Protein AF-A0A3P8K025-F1 (afdb_monomer)

Structure (mmCIF, N/CA/C/O backbone):
data_AF-A0A3P8K025-F1
#
_entry.id   AF-A0A3P8K025-F1
#
loop_
_atom_site.group_PDB
_atom_site.id
_atom_site.type_symbol
_atom_site.label_atom_id
_atom_site.label_alt_id
_atom_site.label_comp_id
_atom_site.label_asym_id
_atom_site.label_entity_id
_atom_site.label_seq_id
_atom_site.pdbx_PDB_ins_code
_atom_site.Cartn_x
_atom_site.Cartn_y
_atom_site.Cartn_z
_atom_site.occupancy
_atom_site.B_iso_or_equiv
_atom_site.auth_seq_id
_atom_site.auth_comp_id
_atom_site.auth_asym_id
_atom_site.auth_atom_id
_atom_site.pdbx_PDB_model_num
ATOM 1 N N . MET A 1 1 ? 20.117 21.871 -11.380 1.00 79.88 1 MET A N 1
ATOM 2 C CA . MET A 1 1 ? 21.577 21.614 -11.362 1.00 79.88 1 MET A CA 1
ATOM 3 C C . MET A 1 1 ? 21.920 20.131 -11.472 1.00 79.88 1 MET A C 1
ATOM 5 O O . MET A 1 1 ? 22.612 19.788 -12.416 1.00 79.88 1 MET A O 1
ATOM 9 N N . LEU A 1 2 ? 21.396 19.242 -10.615 1.00 88.31 2 LEU A N 1
ATOM 10 C CA . LEU A 1 2 ? 21.679 17.792 -10.693 1.00 88.31 2 LEU A CA 1
ATOM 11 C C . LEU A 1 2 ? 21.338 17.154 -12.051 1.00 88.31 2 LEU A C 1
ATOM 13 O O . LEU A 1 2 ? 22.152 16.418 -12.594 1.00 88.31 2 LEU A O 1
ATOM 17 N N . ALA A 1 3 ? 20.187 17.494 -12.641 1.00 85.56 3 ALA A N 1
ATOM 18 C CA . ALA A 1 3 ? 19.808 16.995 -13.967 1.00 85.56 3 ALA A CA 1
ATOM 19 C C . ALA A 1 3 ? 20.818 17.385 -15.062 1.00 85.56 3 ALA A C 1
ATOM 21 O O . ALA A 1 3 ? 21.145 16.572 -15.918 1.00 85.56 3 ALA A O 1
ATOM 22 N N . LEU A 1 4 ? 21.362 18.605 -15.000 1.00 89.00 4 LEU A N 1
ATOM 23 C CA . LEU A 1 4 ? 22.354 19.089 -15.962 1.00 89.00 4 LEU A CA 1
ATOM 24 C C . LEU A 1 4 ? 23.675 18.321 -15.829 1.00 89.00 4 LEU A C 1
ATOM 26 O O . LEU A 1 4 ? 24.272 17.942 -16.830 1.00 89.00 4 LEU A O 1
ATOM 30 N N . VAL A 1 5 ? 24.102 18.062 -14.589 1.00 92.62 5 VAL A N 1
ATOM 31 C CA . VAL A 1 5 ? 25.311 17.280 -14.301 1.00 92.62 5 VAL A CA 1
ATOM 32 C C . VAL A 1 5 ? 25.148 15.841 -14.784 1.00 92.62 5 VAL A C 1
ATOM 34 O O . VAL A 1 5 ? 26.056 15.327 -15.422 1.00 92.62 5 VAL A O 1
ATOM 37 N N . MET A 1 6 ? 23.991 15.221 -14.538 1.00 89.44 6 MET A N 1
ATOM 38 C CA . MET A 1 6 ? 23.704 13.848 -14.967 1.00 89.44 6 MET A CA 1
ATOM 39 C C . MET A 1 6 ? 23.657 13.709 -16.488 1.00 89.44 6 MET A C 1
ATOM 41 O O . MET A 1 6 ? 24.292 12.820 -17.045 1.00 89.44 6 MET A O 1
ATOM 45 N N . VAL A 1 7 ? 22.939 14.600 -17.176 1.00 88.19 7 VAL A N 1
ATOM 46 C CA . VAL A 1 7 ? 22.869 14.569 -18.643 1.00 88.19 7 VAL A CA 1
ATOM 47 C C . VAL A 1 7 ? 24.241 14.864 -19.249 1.00 88.19 7 VAL A C 1
ATOM 49 O O . VAL A 1 7 ? 24.660 14.178 -20.178 1.00 88.19 7 VAL A O 1
ATOM 52 N N . GLY A 1 8 ? 24.966 15.844 -18.701 1.00 91.50 8 GLY A N 1
ATOM 53 C CA . GLY A 1 8 ? 26.310 16.191 -19.153 1.00 91.50 8 GLY A CA 1
ATOM 54 C C . GLY A 1 8 ? 27.302 15.041 -18.987 1.00 91.50 8 GLY A C 1
ATOM 55 O O . GLY A 1 8 ? 28.017 14.713 -19.931 1.00 91.50 8 GLY A O 1
ATOM 56 N N . SER A 1 9 ? 27.322 14.387 -17.823 1.00 92.06 9 SER A N 1
ATOM 57 C CA . SER A 1 9 ? 28.219 13.257 -17.569 1.00 92.06 9 SER A CA 1
ATOM 58 C C . SER A 1 9 ? 27.854 12.031 -18.406 1.00 92.06 9 SER A C 1
ATOM 60 O O . SER A 1 9 ? 28.748 11.420 -18.987 1.00 92.06 9 SER A O 1
ATOM 62 N N . ALA A 1 10 ? 26.564 11.708 -18.546 1.00 89.38 10 ALA A N 1
ATOM 63 C CA . ALA A 1 10 ? 26.103 10.601 -19.383 1.00 89.38 10 ALA A CA 1
ATOM 64 C C . ALA A 1 10 ? 26.464 10.812 -20.861 1.00 89.38 10 ALA A C 1
ATOM 66 O O . ALA A 1 10 ? 26.974 9.897 -21.507 1.00 89.38 10 ALA A O 1
ATOM 67 N N . MET A 1 11 ? 26.266 12.027 -21.383 1.00 89.62 11 MET A N 1
ATOM 68 C CA . MET A 1 11 ? 26.625 12.379 -22.758 1.00 89.62 11 MET A CA 1
ATOM 69 C C . MET A 1 11 ? 28.138 12.290 -22.990 1.00 89.62 11 MET A C 1
ATOM 71 O O . MET A 1 11 ? 28.580 11.704 -23.977 1.00 89.62 11 MET A O 1
ATOM 75 N N . LEU A 1 12 ? 28.944 12.827 -22.068 1.00 93.31 12 LEU A N 1
ATOM 76 C CA . LEU A 1 12 ? 30.405 12.758 -22.153 1.00 93.31 12 LEU A CA 1
ATOM 77 C C . LEU A 1 12 ? 30.915 11.316 -22.109 1.00 93.31 12 LEU A C 1
ATOM 79 O O . LEU A 1 12 ? 31.788 10.961 -22.897 1.00 93.31 12 LEU A O 1
ATOM 83 N N . LEU A 1 13 ? 30.363 10.482 -21.225 1.00 91.75 13 LEU A N 1
ATOM 84 C CA . LEU A 1 13 ? 30.733 9.072 -21.124 1.00 91.75 13 LEU A CA 1
ATOM 85 C C . LEU A 1 13 ? 30.340 8.295 -22.380 1.00 91.75 13 LEU A C 1
ATOM 87 O O . LEU A 1 13 ? 31.168 7.559 -22.907 1.00 91.75 13 LEU A O 1
ATOM 91 N N . ALA A 1 14 ? 29.124 8.483 -22.896 1.00 90.06 14 ALA A N 1
ATOM 92 C CA . ALA A 1 14 ? 28.683 7.791 -24.103 1.00 90.06 14 ALA A CA 1
ATOM 93 C C . ALA A 1 14 ? 29.526 8.180 -25.323 1.00 90.06 14 ALA A C 1
ATOM 95 O O . ALA A 1 14 ? 29.997 7.303 -26.041 1.00 90.06 14 ALA A O 1
ATOM 96 N N . LEU A 1 15 ? 29.784 9.475 -25.532 1.00 89.62 15 LEU A N 1
ATOM 97 C CA . LEU A 1 15 ? 30.622 9.939 -26.642 1.00 89.62 15 LEU A CA 1
ATOM 98 C C . LEU A 1 15 ? 32.094 9.545 -26.464 1.00 89.62 15 LEU A C 1
ATOM 100 O O . LEU A 1 15 ? 32.765 9.217 -27.442 1.00 89.62 15 LEU A O 1
ATOM 104 N N . GLY A 1 16 ? 32.602 9.568 -25.229 1.00 91.62 16 GLY A N 1
ATOM 105 C CA . GLY A 1 16 ? 33.965 9.156 -24.902 1.00 91.62 16 GLY A CA 1
ATOM 106 C C . GLY A 1 16 ? 34.193 7.668 -25.159 1.00 91.62 16 GLY A C 1
ATOM 107 O O . GLY A 1 16 ? 35.145 7.307 -25.846 1.00 91.62 16 GLY A O 1
ATOM 108 N N . LEU A 1 17 ? 33.288 6.813 -24.674 1.00 89.75 17 LEU A N 1
ATOM 109 C CA . LEU A 1 17 ? 33.325 5.371 -24.919 1.00 89.75 17 LEU A CA 1
ATOM 110 C C . LEU A 1 17 ? 33.079 5.054 -26.399 1.00 89.75 17 LEU A C 1
ATOM 112 O O . LEU A 1 17 ? 33.822 4.266 -26.975 1.00 89.75 17 LEU A O 1
ATOM 116 N N . GLY A 1 18 ? 32.127 5.730 -27.046 1.00 89.19 18 GLY A N 1
ATOM 117 C CA . GLY A 1 18 ? 31.870 5.578 -28.479 1.00 89.19 18 GLY A CA 1
ATOM 118 C C . GLY A 1 18 ? 33.101 5.863 -29.334 1.00 89.19 18 GLY A C 1
ATOM 119 O O . GLY A 1 18 ? 33.441 5.070 -30.208 1.00 89.19 18 GLY A O 1
ATOM 120 N N . LYS A 1 19 ? 33.842 6.935 -29.027 1.00 88.69 19 LYS A N 1
ATOM 121 C CA . LYS A 1 19 ? 35.109 7.237 -29.710 1.00 88.69 19 LYS A CA 1
ATOM 122 C C . LYS A 1 19 ? 36.225 6.251 -29.375 1.00 88.69 19 LYS A C 1
ATOM 124 O O . LYS A 1 19 ? 37.011 5.931 -30.258 1.00 88.69 19 LYS A O 1
ATOM 129 N N . LEU A 1 20 ? 36.309 5.788 -28.127 1.00 92.19 20 LEU A N 1
ATOM 130 C CA . LEU A 1 20 ? 37.359 4.865 -27.691 1.00 92.19 20 LEU A CA 1
ATOM 131 C C . LEU A 1 20 ? 37.212 3.476 -28.327 1.00 92.19 20 LEU A C 1
ATOM 133 O O . LEU A 1 20 ? 38.209 2.875 -28.714 1.00 92.19 20 LEU A O 1
ATOM 137 N N . PHE A 1 21 ? 35.980 2.980 -28.445 1.00 88.31 21 PHE A N 1
ATOM 138 C CA . PHE A 1 21 ? 35.679 1.655 -28.991 1.00 88.31 21 PHE A CA 1
ATOM 139 C C . PHE A 1 21 ? 35.312 1.668 -30.483 1.00 88.31 21 PHE A C 1
ATOM 141 O O . PHE A 1 21 ? 35.100 0.605 -31.063 1.00 88.31 21 PHE A O 1
ATOM 148 N N . GLY A 1 22 ? 35.257 2.846 -31.114 1.00 86.06 22 GLY A N 1
ATOM 149 C CA . GLY A 1 22 ? 34.949 2.990 -32.539 1.00 86.06 22 GLY A CA 1
ATOM 150 C C . GLY A 1 22 ? 33.508 2.616 -32.898 1.00 86.06 22 GLY A C 1
ATOM 151 O O . GLY A 1 22 ? 33.268 2.072 -33.973 1.00 86.06 22 GLY A O 1
ATOM 152 N N . TRP A 1 23 ? 32.558 2.863 -31.994 1.00 87.12 23 TRP A N 1
ATOM 153 C CA . TRP A 1 23 ? 31.148 2.533 -32.199 1.00 87.12 23 TRP A CA 1
ATOM 154 C C . TRP A 1 23 ? 30.465 3.491 -33.172 1.00 87.12 23 TRP A C 1
ATOM 156 O O . TRP A 1 23 ? 30.776 4.684 -33.222 1.00 87.12 23 TRP A O 1
ATOM 166 N N . ASP A 1 24 ? 29.486 2.980 -33.916 1.00 87.62 24 ASP A N 1
ATOM 167 C CA . ASP A 1 24 ? 28.625 3.819 -34.735 1.00 87.62 24 ASP A CA 1
ATOM 168 C C . ASP A 1 24 ? 27.708 4.699 -33.870 1.00 87.62 24 ASP A C 1
ATOM 170 O O . ASP A 1 24 ? 27.494 4.486 -32.666 1.00 87.62 24 ASP A O 1
ATOM 174 N N . ILE A 1 25 ? 27.172 5.740 -34.506 1.00 86.19 25 ILE A N 1
ATOM 175 C CA . ILE A 1 25 ? 26.339 6.736 -33.835 1.00 86.19 25 ILE A CA 1
ATOM 176 C C . ILE A 1 25 ? 25.002 6.142 -33.364 1.00 86.19 25 ILE A C 1
ATOM 178 O O . ILE A 1 25 ? 24.483 6.576 -32.335 1.00 86.19 25 ILE A O 1
ATOM 182 N N . GLY A 1 26 ? 24.483 5.124 -34.063 1.00 89.00 26 GLY A N 1
ATOM 183 C CA . GLY A 1 26 ? 23.261 4.412 -33.693 1.00 89.00 26 GLY A CA 1
ATOM 184 C C . GLY A 1 26 ? 23.452 3.643 -32.394 1.00 89.00 26 GLY A C 1
ATOM 185 O O . GLY A 1 26 ? 22.740 3.892 -31.421 1.00 89.00 26 GLY A O 1
ATOM 186 N N . LEU A 1 27 ? 24.480 2.797 -32.332 1.00 91.69 27 LEU A N 1
ATOM 187 C CA . LEU A 1 27 ? 24.832 2.024 -31.145 1.00 91.69 27 LEU A CA 1
ATOM 188 C C . LEU A 1 27 ? 25.104 2.935 -29.942 1.00 91.69 27 LEU A C 1
ATOM 190 O O . LEU A 1 27 ? 24.555 2.711 -28.863 1.00 91.69 27 LEU A O 1
ATOM 194 N N . THR A 1 28 ? 25.893 3.999 -30.129 1.00 92.19 28 THR A N 1
ATOM 195 C CA . THR A 1 28 ? 26.228 4.957 -29.059 1.00 92.19 28 THR A CA 1
ATOM 196 C C . THR A 1 28 ? 24.982 5.651 -28.502 1.00 92.19 28 THR A C 1
ATOM 198 O O . THR A 1 28 ? 24.812 5.740 -27.283 1.00 92.19 28 THR A O 1
ATOM 201 N N . ALA A 1 29 ? 24.079 6.106 -29.376 1.00 92.06 29 ALA A N 1
ATOM 202 C CA . ALA A 1 29 ? 22.819 6.716 -28.963 1.00 92.06 29 ALA A CA 1
ATOM 203 C C . ALA A 1 29 ? 21.889 5.707 -28.267 1.00 92.06 29 ALA A C 1
ATOM 205 O O . ALA A 1 29 ? 21.243 6.046 -27.273 1.00 92.06 29 ALA A O 1
ATOM 206 N N . GLY A 1 30 ? 21.868 4.458 -28.738 1.00 93.00 30 GLY A N 1
ATOM 207 C CA . GLY A 1 30 ? 21.072 3.373 -28.164 1.00 93.00 30 GLY A CA 1
ATOM 208 C C . GLY A 1 30 ? 21.531 3.009 -26.760 1.00 93.00 30 GLY A C 1
ATOM 209 O O . GLY A 1 30 ? 20.718 2.904 -25.842 1.00 93.00 30 GLY A O 1
ATOM 210 N N . MET A 1 31 ? 22.846 2.907 -26.563 1.00 93.25 31 MET A N 1
ATOM 211 C CA . MET A 1 31 ? 23.439 2.661 -25.251 1.00 93.25 31 MET A CA 1
ATOM 212 C C . MET A 1 31 ? 23.184 3.803 -24.269 1.00 93.25 31 MET A C 1
ATOM 214 O O . MET A 1 31 ? 22.880 3.544 -23.107 1.00 93.25 31 MET A O 1
ATOM 218 N N . LEU A 1 32 ? 23.254 5.062 -24.718 1.00 93.25 32 LEU A N 1
ATOM 219 C CA . LEU A 1 32 ? 22.905 6.208 -23.874 1.00 93.25 32 LEU A CA 1
ATOM 220 C C . LEU A 1 32 ? 21.419 6.175 -23.485 1.00 93.25 32 LEU A C 1
ATOM 222 O O . LEU A 1 32 ? 21.086 6.397 -22.320 1.00 93.25 32 LEU A O 1
ATOM 226 N N . ALA A 1 33 ? 20.530 5.855 -24.430 1.00 93.00 33 ALA A N 1
ATOM 227 C CA . ALA A 1 33 ? 19.099 5.732 -24.166 1.00 93.00 33 ALA A CA 1
ATOM 228 C C . ALA A 1 33 ? 18.787 4.614 -23.157 1.00 93.00 33 ALA A C 1
ATOM 230 O O . ALA A 1 33 ? 17.996 4.828 -22.235 1.00 93.00 33 ALA A O 1
ATOM 231 N N . GLY A 1 34 ? 19.416 3.444 -23.302 1.00 91.50 34 GLY A N 1
ATOM 232 C CA . GLY A 1 34 ? 19.195 2.306 -22.409 1.00 91.50 34 GLY A CA 1
ATOM 233 C C . GLY A 1 34 ? 19.834 2.494 -21.033 1.00 91.50 34 GLY A C 1
ATOM 234 O O . GLY A 1 34 ? 19.178 2.228 -20.029 1.00 91.50 34 GLY A O 1
ATOM 235 N N . ALA A 1 35 ? 21.040 3.067 -20.954 1.00 90.31 35 ALA A N 1
ATOM 236 C CA . ALA A 1 35 ? 21.691 3.402 -19.684 1.00 90.31 35 ALA A CA 1
ATOM 237 C C . ALA A 1 35 ? 20.919 4.461 -18.880 1.00 90.31 35 ALA A C 1
ATOM 239 O O . ALA A 1 35 ? 20.863 4.390 -17.654 1.00 90.31 35 ALA A O 1
ATOM 240 N N . MET A 1 36 ? 20.294 5.430 -19.558 1.00 89.62 36 MET A N 1
ATOM 241 C CA . MET A 1 36 ? 19.412 6.411 -18.914 1.00 89.62 36 MET A CA 1
ATOM 242 C C . MET A 1 36 ? 17.978 5.905 -18.731 1.00 89.62 36 MET A C 1
ATOM 244 O O . MET A 1 36 ? 17.150 6.618 -18.166 1.00 89.62 36 MET A O 1
ATOM 248 N N . THR A 1 37 ? 17.660 4.686 -19.181 1.00 90.62 37 THR A N 1
ATOM 249 C CA . THR A 1 37 ? 16.304 4.112 -19.140 1.00 90.62 37 THR A CA 1
ATOM 250 C C . THR A 1 37 ? 15.248 5.034 -19.771 1.00 90.62 37 THR A C 1
ATOM 252 O O . THR A 1 37 ? 14.100 5.091 -19.335 1.00 90.62 37 THR A O 1
ATOM 255 N N . SER A 1 38 ? 15.641 5.801 -20.793 1.00 89.75 38 SER A N 1
ATOM 256 C CA . SER A 1 38 ? 14.858 6.924 -21.309 1.00 89.75 38 SER A CA 1
ATOM 257 C C . SER A 1 38 ? 14.359 6.657 -22.724 1.00 89.75 38 SER A C 1
ATOM 259 O O . SER A 1 38 ? 15.073 6.840 -23.711 1.00 89.75 38 SER A O 1
ATOM 261 N N . THR A 1 39 ? 13.088 6.266 -22.829 1.00 91.25 39 THR A N 1
ATOM 262 C CA . THR A 1 39 ? 12.399 6.062 -24.111 1.00 91.25 39 THR A CA 1
ATOM 263 C C . THR A 1 39 ? 12.390 7.311 -25.007 1.00 91.25 39 THR A C 1
ATOM 265 O O . THR A 1 39 ? 12.608 7.160 -26.209 1.00 91.25 39 THR A O 1
ATOM 268 N N . PRO A 1 40 ? 12.215 8.550 -24.491 1.00 90.94 40 PRO A N 1
ATOM 269 C CA . PRO A 1 40 ? 12.286 9.754 -25.324 1.00 90.94 40 PRO A CA 1
ATOM 270 C C . PRO A 1 40 ? 13.627 9.931 -26.042 1.00 90.94 40 PRO A C 1
ATOM 272 O O . PRO A 1 40 ? 13.653 10.417 -27.169 1.00 90.94 40 PRO A O 1
ATOM 275 N N . VAL A 1 41 ? 14.734 9.507 -25.424 1.00 89.94 41 VAL A N 1
ATOM 276 C CA . VAL A 1 41 ? 16.062 9.576 -26.049 1.00 89.94 41 VAL A CA 1
ATOM 277 C C . VAL A 1 41 ? 16.167 8.587 -27.207 1.00 89.94 41 VAL A C 1
ATOM 279 O O . VAL A 1 41 ? 16.678 8.952 -28.260 1.00 89.94 41 VAL A O 1
ATOM 282 N N . LEU A 1 42 ? 15.639 7.369 -27.046 1.00 93.31 42 LEU A N 1
ATOM 283 C CA . LEU A 1 42 ? 15.607 6.362 -28.110 1.00 93.31 42 LEU A CA 1
ATOM 284 C C . LEU A 1 42 ? 14.803 6.853 -29.322 1.00 93.31 42 LEU A C 1
ATOM 286 O O . LEU A 1 42 ? 15.273 6.773 -30.455 1.00 93.31 4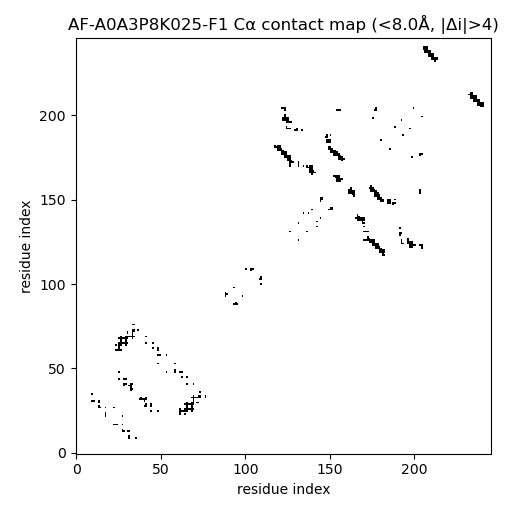2 LEU A O 1
ATOM 290 N N . VAL A 1 43 ? 13.603 7.390 -29.077 1.00 93.69 43 VAL A N 1
ATOM 291 C CA . VAL A 1 43 ? 12.729 7.910 -30.139 1.00 93.69 43 VAL A CA 1
ATOM 292 C C . VAL A 1 43 ? 13.363 9.125 -30.812 1.00 93.69 43 VAL A C 1
ATOM 294 O O . VAL A 1 43 ? 13.413 9.173 -32.038 1.00 93.69 43 VAL A O 1
ATOM 297 N N . GLY A 1 44 ? 13.897 10.068 -30.031 1.00 93.19 44 GLY A N 1
ATOM 298 C CA . GLY A 1 44 ? 14.566 11.255 -30.557 1.00 93.19 44 GLY A CA 1
ATOM 299 C C . GLY A 1 44 ? 15.803 10.918 -31.388 1.00 93.19 44 GLY A C 1
ATOM 300 O O . GLY A 1 44 ? 15.974 11.471 -32.466 1.00 93.19 44 GLY A O 1
ATOM 301 N N . ALA A 1 45 ? 16.634 9.972 -30.940 1.00 92.06 45 ALA A N 1
ATOM 302 C CA . ALA A 1 45 ? 17.795 9.505 -31.697 1.00 92.06 45 ALA A CA 1
ATOM 303 C C . ALA A 1 45 ? 17.401 8.780 -32.994 1.00 92.06 45 ALA A C 1
ATOM 305 O O . ALA A 1 45 ? 18.033 8.960 -34.033 1.00 92.06 45 ALA A O 1
ATOM 306 N N . GLY A 1 46 ? 16.337 7.975 -32.956 1.00 92.19 46 GLY A N 1
ATOM 307 C CA . GLY A 1 46 ? 15.807 7.327 -34.154 1.00 92.19 46 GLY A CA 1
ATOM 308 C C . GLY A 1 46 ? 15.243 8.332 -35.158 1.00 92.19 46 GLY A C 1
ATOM 309 O O . GLY A 1 46 ? 15.413 8.164 -36.364 1.00 92.19 46 GLY A O 1
ATOM 310 N N . ASP A 1 47 ? 14.591 9.388 -34.675 1.00 93.00 47 ASP A N 1
ATOM 311 C CA . ASP A 1 47 ? 14.067 10.457 -35.521 1.00 93.00 47 ASP A CA 1
ATOM 312 C C . ASP A 1 47 ? 15.185 11.298 -36.152 1.00 93.00 47 ASP A C 1
ATOM 314 O O . ASP A 1 47 ? 15.169 11.537 -37.361 1.00 93.00 47 ASP A O 1
ATOM 318 N N . THR A 1 48 ? 16.215 11.666 -35.384 1.00 91.00 48 THR A N 1
ATOM 319 C CA . THR A 1 48 ? 1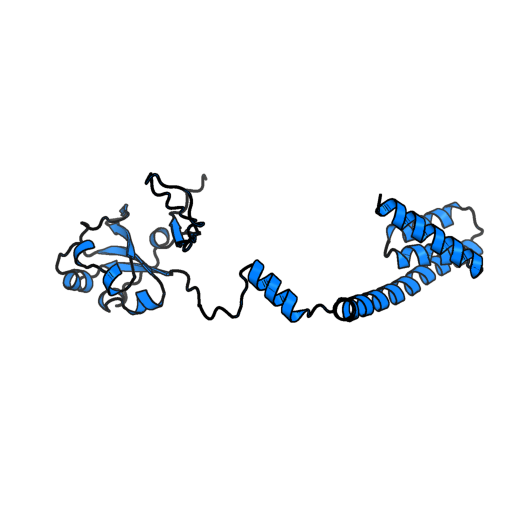7.360 12.419 -35.919 1.00 91.00 48 THR A CA 1
ATOM 320 C C . THR A 1 48 ? 18.139 11.622 -36.960 1.00 91.00 48 THR A C 1
ATOM 322 O O . THR A 1 48 ? 18.517 12.194 -37.979 1.00 91.00 48 THR A O 1
ATOM 325 N N . LEU A 1 49 ? 18.317 10.308 -36.773 1.00 89.75 49 LEU A N 1
ATOM 326 C CA . LEU A 1 49 ? 18.942 9.429 -37.769 1.00 89.75 49 LEU A CA 1
ATOM 327 C C . LEU A 1 49 ? 18.192 9.431 -39.108 1.00 89.75 49 LEU A C 1
ATOM 329 O O . LEU A 1 49 ? 18.823 9.495 -40.162 1.00 89.75 49 LEU A O 1
ATOM 333 N N . ARG A 1 50 ? 16.853 9.410 -39.078 1.00 89.69 50 ARG A N 1
ATOM 334 C CA . ARG A 1 50 ? 16.014 9.451 -40.291 1.00 89.69 50 ARG A CA 1
ATOM 335 C C . ARG A 1 50 ? 16.116 10.784 -41.029 1.00 89.69 50 ARG A C 1
ATOM 337 O O . ARG A 1 50 ? 16.079 10.799 -42.255 1.00 89.69 50 ARG A O 1
ATOM 344 N N . HIS A 1 51 ? 16.286 11.882 -40.298 1.00 89.25 51 HIS A N 1
ATOM 345 C CA . HIS A 1 51 ? 16.430 13.223 -40.868 1.00 89.25 51 HIS A CA 1
ATOM 346 C C . HIS A 1 51 ? 17.876 13.580 -41.254 1.00 89.25 51 HIS A C 1
ATOM 348 O O . HIS A 1 51 ? 18.097 14.597 -41.905 1.00 89.25 51 HIS A O 1
ATOM 354 N N . PHE A 1 52 ? 18.860 12.747 -40.902 1.00 82.44 52 PHE A N 1
ATOM 355 C CA . PHE A 1 52 ? 20.281 12.998 -41.172 1.00 82.44 52 PHE A CA 1
ATOM 356 C C . PHE A 1 52 ? 20.671 12.830 -42.655 1.00 82.44 52 PHE A C 1
ATOM 358 O O . PHE A 1 52 ? 21.785 13.174 -43.040 1.00 82.44 52 PHE A O 1
ATOM 365 N N . GLY A 1 53 ? 19.766 12.307 -43.495 1.00 80.56 53 GLY A N 1
ATOM 366 C CA . GLY A 1 53 ? 19.989 12.155 -44.939 1.00 80.56 53 GLY A CA 1
ATOM 367 C C . GLY A 1 53 ? 20.912 10.992 -45.320 1.00 80.56 53 GLY A C 1
ATOM 368 O O . GLY A 1 53 ? 21.577 11.051 -46.352 1.00 80.56 53 GLY A O 1
ATOM 369 N N . LEU A 1 54 ? 20.980 9.944 -44.491 1.00 83.44 54 LEU A N 1
ATOM 370 C CA . LEU A 1 54 ? 21.765 8.740 -44.775 1.00 83.44 54 LEU A CA 1
ATOM 371 C C . LEU A 1 54 ? 21.141 7.911 -45.918 1.00 83.44 54 LEU A C 1
ATOM 373 O O . LEU A 1 54 ? 19.914 7.866 -46.042 1.00 83.44 54 LEU A O 1
ATOM 377 N N . PRO A 1 55 ? 21.954 7.210 -46.732 1.00 87.44 55 PRO A N 1
ATOM 378 C CA . PRO A 1 55 ? 21.442 6.259 -47.716 1.00 87.44 55 PRO A CA 1
ATOM 379 C C . PRO A 1 55 ? 20.669 5.124 -47.022 1.00 87.44 55 PRO A C 1
ATOM 381 O O . PRO A 1 55 ? 21.009 4.730 -45.905 1.00 87.44 55 PRO A O 1
ATOM 384 N N . ALA A 1 56 ? 19.636 4.593 -47.689 1.00 85.25 56 ALA A N 1
ATOM 385 C CA . ALA A 1 56 ? 18.657 3.675 -47.092 1.00 85.25 56 ALA A CA 1
ATOM 386 C C . ALA A 1 56 ? 19.292 2.463 -46.382 1.00 85.25 56 ALA A C 1
ATOM 388 O O . ALA A 1 56 ? 18.876 2.110 -45.278 1.00 85.25 56 ALA A O 1
ATOM 389 N N . ASP A 1 57 ? 20.347 1.891 -46.965 1.00 85.94 57 ASP A N 1
ATOM 390 C CA . ASP A 1 57 ? 21.046 0.726 -46.412 1.00 85.94 57 ASP A CA 1
ATOM 391 C C . ASP A 1 57 ? 21.781 1.052 -45.099 1.00 85.94 57 ASP A C 1
ATOM 393 O O . ASP A 1 57 ? 21.738 0.281 -44.140 1.00 85.94 57 ASP A O 1
ATOM 397 N N . GLN A 1 58 ? 22.416 2.228 -45.012 1.00 86.50 58 GLN A N 1
ATOM 398 C CA . GLN A 1 58 ? 23.116 2.674 -43.799 1.00 86.50 58 GLN A CA 1
ATOM 399 C C . GLN A 1 58 ? 22.143 3.141 -42.715 1.00 86.50 58 GLN A C 1
ATOM 401 O O . GLN A 1 58 ? 22.420 2.982 -41.524 1.00 86.50 58 GLN A O 1
ATOM 406 N N . LEU A 1 59 ? 20.998 3.700 -43.114 1.00 89.25 59 LEU A N 1
ATOM 407 C CA . LEU A 1 59 ? 19.941 4.095 -42.191 1.00 89.25 59 LEU A CA 1
ATOM 408 C C . LEU A 1 59 ? 19.332 2.873 -41.494 1.00 89.25 59 LEU A C 1
ATOM 410 O O . LEU A 1 59 ? 19.184 2.886 -40.273 1.00 89.25 59 LEU A O 1
ATOM 414 N N . ALA A 1 60 ? 19.015 1.818 -42.249 1.00 89.00 60 ALA A N 1
ATOM 415 C CA . ALA A 1 60 ? 18.477 0.578 -41.694 1.00 89.00 60 ALA A CA 1
ATOM 416 C C . ALA A 1 60 ? 19.452 -0.055 -40.689 1.00 89.00 60 ALA A C 1
ATOM 418 O O . ALA A 1 60 ? 19.053 -0.394 -39.576 1.00 89.00 60 ALA A O 1
ATOM 419 N N . LEU A 1 61 ? 20.738 -0.115 -41.046 1.00 90.62 61 LEU A N 1
ATOM 420 C CA . LEU A 1 61 ? 21.794 -0.635 -40.178 1.00 90.62 61 LEU A CA 1
ATOM 421 C C . LEU A 1 61 ? 21.956 0.212 -38.900 1.00 90.62 61 LEU A C 1
ATOM 423 O O . LEU A 1 61 ? 22.004 -0.328 -37.799 1.00 90.62 61 LEU A O 1
ATOM 427 N N . SER A 1 62 ? 21.947 1.544 -39.014 1.00 89.75 62 SER A N 1
ATOM 428 C CA . SER A 1 62 ? 22.061 2.446 -37.854 1.00 89.75 62 SER A CA 1
ATOM 429 C C . SER A 1 62 ? 20.863 2.346 -36.900 1.00 89.75 62 SER A C 1
ATOM 431 O O . SER A 1 62 ? 21.028 2.451 -35.684 1.00 89.75 62 SER A O 1
ATOM 433 N N . LEU A 1 63 ? 19.651 2.146 -37.429 1.00 91.88 63 LEU A N 1
ATOM 434 C CA . LEU A 1 63 ? 18.445 1.939 -36.619 1.00 91.88 63 LEU A CA 1
ATOM 435 C C . LEU A 1 63 ? 18.446 0.574 -35.917 1.00 91.88 63 LEU A C 1
ATOM 437 O O . LEU A 1 63 ? 17.975 0.477 -34.782 1.00 91.88 63 LEU A O 1
ATOM 441 N N . ASP A 1 64 ? 18.992 -0.460 -36.557 1.00 94.06 64 ASP A N 1
ATOM 442 C CA . ASP A 1 64 ? 19.174 -1.770 -35.931 1.00 94.06 64 ASP A CA 1
ATOM 443 C C . ASP A 1 64 ? 20.179 -1.688 -34.773 1.00 94.06 64 ASP A C 1
ATOM 445 O O . ASP A 1 64 ? 19.884 -2.091 -33.646 1.00 94.06 64 ASP A O 1
ATOM 449 N N . HIS A 1 65 ? 21.316 -1.028 -35.002 1.00 93.94 65 HIS A N 1
ATOM 450 C CA . HIS A 1 65 ? 22.333 -0.784 -33.978 1.00 93.94 65 HIS A CA 1
ATOM 451 C C . HIS A 1 65 ? 21.805 0.059 -32.808 1.00 93.94 65 HIS A C 1
ATOM 453 O O . HIS A 1 65 ? 22.125 -0.211 -31.648 1.00 93.94 65 HIS A O 1
ATOM 459 N N . LEU A 1 66 ? 20.945 1.044 -33.088 1.00 93.75 66 LEU A N 1
ATOM 460 C CA . LEU A 1 66 ? 20.242 1.832 -32.073 1.00 93.75 66 LEU A CA 1
ATOM 461 C C . LEU A 1 66 ? 19.372 0.948 -31.166 1.00 93.75 66 LEU A C 1
ATOM 463 O O . LEU A 1 66 ? 19.447 1.051 -29.938 1.00 93.75 66 LEU A O 1
ATOM 467 N N . SER A 1 67 ? 18.564 0.069 -31.762 1.00 94.00 67 SER A N 1
ATOM 468 C CA . SER A 1 67 ? 17.705 -0.866 -31.026 1.00 94.00 67 SER A CA 1
ATOM 469 C C . SER A 1 67 ? 18.528 -1.872 -30.213 1.00 94.00 67 SER A C 1
ATOM 471 O O . SER A 1 67 ? 18.267 -2.093 -29.027 1.00 94.00 67 SER A O 1
ATOM 473 N N . LEU A 1 68 ? 19.579 -2.427 -30.821 1.00 94.44 68 LEU A N 1
ATOM 474 C CA . LEU A 1 68 ? 20.497 -3.371 -30.190 1.00 94.44 68 LEU A CA 1
ATOM 475 C C . LEU A 1 68 ? 21.208 -2.747 -28.980 1.00 94.44 68 LEU A C 1
ATOM 477 O O . LEU A 1 68 ? 21.250 -3.352 -27.905 1.00 94.44 68 LEU A O 1
ATOM 481 N N . GLY A 1 69 ? 21.713 -1.518 -29.122 1.00 92.88 69 GLY A N 1
ATOM 482 C CA . GLY A 1 69 ? 22.361 -0.778 -28.038 1.00 92.88 69 GLY A CA 1
ATOM 483 C C . GLY A 1 69 ? 21.425 -0.543 -26.855 1.00 92.88 69 GLY A C 1
ATOM 484 O O . GLY A 1 69 ? 21.824 -0.738 -25.703 1.00 92.88 69 GLY A O 1
ATOM 485 N N . TYR A 1 70 ? 20.166 -0.192 -27.134 1.00 93.94 70 TYR A N 1
ATOM 486 C CA . TYR A 1 70 ? 19.140 -0.018 -26.108 1.00 93.94 70 TYR A CA 1
ATOM 487 C C . TYR A 1 70 ? 18.839 -1.327 -25.371 1.00 93.94 70 TYR A C 1
ATOM 489 O O . TYR A 1 70 ? 18.877 -1.359 -24.142 1.00 93.94 70 TYR A O 1
ATOM 497 N N . ALA A 1 71 ? 18.597 -2.419 -26.100 1.00 94.06 71 ALA A N 1
ATOM 498 C CA . ALA A 1 71 ? 18.249 -3.706 -25.502 1.00 94.06 71 ALA A CA 1
ATOM 499 C C . ALA A 1 71 ? 19.365 -4.249 -24.593 1.00 94.06 71 ALA A C 1
ATOM 501 O O . ALA A 1 71 ? 19.096 -4.675 -23.466 1.00 94.06 71 ALA A O 1
ATOM 502 N N . LEU A 1 72 ? 20.621 -4.190 -25.051 1.00 93.06 72 LEU A N 1
ATOM 503 C CA . LEU A 1 72 ? 21.766 -4.678 -24.279 1.00 93.06 72 LEU A CA 1
ATOM 504 C C . LEU A 1 72 ? 21.974 -3.869 -23.000 1.00 93.06 72 LEU A C 1
ATOM 506 O O . LEU A 1 72 ? 22.104 -4.439 -21.916 1.00 93.06 72 LEU A O 1
ATOM 510 N N . THR A 1 73 ? 21.982 -2.541 -23.109 1.00 92.12 73 THR A N 1
ATOM 511 C CA . THR A 1 73 ? 22.224 -1.681 -21.944 1.00 92.12 73 THR A CA 1
ATOM 512 C C . THR A 1 73 ? 21.062 -1.677 -20.968 1.00 92.12 73 THR A C 1
ATOM 514 O O . THR A 1 73 ? 21.301 -1.620 -19.765 1.00 92.12 73 THR A O 1
ATOM 517 N N . TYR A 1 74 ? 19.826 -1.829 -21.444 1.00 92.12 74 TYR A N 1
ATOM 518 C CA . TYR A 1 74 ? 18.669 -1.998 -20.574 1.00 92.12 74 TYR A CA 1
ATOM 519 C C . TYR A 1 74 ? 18.754 -3.298 -19.764 1.00 92.12 74 TYR A C 1
ATOM 521 O O . TYR A 1 74 ? 18.577 -3.275 -18.547 1.00 92.12 74 TYR A O 1
ATOM 529 N N . LEU A 1 75 ? 19.084 -4.427 -20.405 1.00 91.81 75 LEU A N 1
ATOM 530 C CA . LEU A 1 75 ? 19.194 -5.719 -19.722 1.00 91.81 75 LEU A CA 1
ATOM 531 C C . LEU A 1 75 ? 20.322 -5.712 -18.681 1.00 91.81 75 LEU A C 1
ATOM 533 O O . LEU A 1 75 ? 20.119 -6.107 -17.531 1.00 91.81 75 LEU A O 1
ATOM 537 N N . VAL A 1 76 ? 21.495 -5.199 -19.057 1.00 91.19 76 VAL A N 1
ATOM 538 C CA . VAL A 1 76 ? 22.634 -5.054 -18.138 1.00 91.19 76 VAL A CA 1
ATOM 539 C C . VAL A 1 76 ? 22.320 -4.064 -17.016 1.00 91.19 76 VAL A C 1
ATOM 541 O O . VAL A 1 76 ? 22.670 -4.317 -15.860 1.00 91.19 76 VAL A O 1
ATOM 544 N N . GLY A 1 77 ? 21.633 -2.965 -17.329 1.00 89.75 77 GLY A N 1
ATOM 545 C CA . GLY A 1 77 ? 21.200 -1.957 -16.367 1.00 89.75 77 GLY A CA 1
ATOM 546 C C . GLY A 1 77 ? 20.227 -2.525 -15.340 1.00 89.75 77 GLY A C 1
ATOM 547 O O . GLY A 1 77 ? 20.421 -2.327 -14.144 1.00 89.75 77 GLY A O 1
ATOM 548 N N . LEU A 1 78 ? 19.237 -3.306 -15.779 1.00 89.88 78 LEU A N 1
ATOM 549 C CA . LEU A 1 78 ? 18.264 -3.951 -14.899 1.00 89.88 78 LEU A CA 1
ATOM 550 C C . LEU A 1 78 ? 18.934 -4.959 -13.958 1.00 89.88 78 LEU A C 1
ATOM 552 O O . LEU A 1 78 ? 18.692 -4.934 -12.752 1.00 89.88 78 LEU A O 1
ATOM 556 N N . VAL A 1 79 ? 19.812 -5.818 -14.485 1.00 91.44 79 VAL A N 1
ATOM 557 C CA . VAL A 1 79 ? 20.562 -6.784 -13.666 1.00 91.44 79 VAL A CA 1
ATOM 558 C C . VAL A 1 79 ? 21.449 -6.056 -12.655 1.00 91.44 79 VAL A C 1
ATOM 560 O O . VAL A 1 79 ? 21.419 -6.377 -11.466 1.00 91.44 79 VAL A O 1
ATOM 563 N N . SER A 1 80 ? 22.184 -5.034 -13.100 1.00 87.88 80 SER A N 1
ATOM 564 C CA . SER A 1 80 ? 23.027 -4.201 -12.234 1.00 87.88 80 SER A CA 1
ATOM 565 C C . SER A 1 80 ? 22.215 -3.482 -11.157 1.00 87.88 80 SER A C 1
ATOM 567 O O . SER A 1 80 ? 22.655 -3.422 -10.012 1.00 87.88 80 SER A O 1
ATOM 569 N N . LEU A 1 81 ? 21.017 -2.988 -11.486 1.00 88.81 81 LEU A N 1
ATOM 570 C CA . LEU A 1 81 ? 20.109 -2.342 -10.540 1.00 88.81 81 LEU A CA 1
ATOM 571 C C . LEU A 1 81 ? 19.617 -3.331 -9.481 1.00 88.81 81 LEU A C 1
ATOM 573 O O . LEU A 1 81 ? 19.633 -3.004 -8.299 1.00 88.81 81 LEU A O 1
ATOM 577 N N . ILE A 1 82 ? 19.216 -4.542 -9.878 1.00 89.31 82 ILE A N 1
ATOM 578 C CA . ILE A 1 82 ? 18.738 -5.578 -8.948 1.00 89.31 82 ILE A CA 1
ATOM 579 C C . ILE A 1 82 ? 19.864 -6.019 -8.010 1.00 89.31 82 ILE A C 1
ATOM 581 O O . ILE A 1 82 ? 19.674 -6.095 -6.795 1.00 89.31 82 ILE A O 1
ATOM 585 N N . VAL A 1 83 ? 21.052 -6.287 -8.557 1.00 89.00 83 VAL A N 1
ATOM 586 C CA . VAL A 1 83 ? 22.235 -6.633 -7.761 1.00 89.00 83 VAL A CA 1
ATOM 587 C C . VAL A 1 83 ? 22.598 -5.463 -6.844 1.00 89.00 83 VAL A C 1
ATOM 589 O O . VAL A 1 83 ? 22.734 -5.650 -5.639 1.00 89.00 83 VAL A O 1
ATOM 592 N N . GLY A 1 84 ? 22.661 -4.242 -7.368 1.00 86.62 84 GLY A N 1
ATOM 593 C CA . GLY A 1 84 ? 22.925 -3.031 -6.595 1.00 86.62 84 GLY A CA 1
ATOM 594 C C . GLY A 1 84 ? 21.944 -2.856 -5.439 1.00 86.62 84 GLY A C 1
ATOM 595 O O . GLY A 1 84 ? 22.373 -2.733 -4.298 1.00 86.62 84 GLY A O 1
ATOM 596 N N . ALA A 1 85 ? 20.640 -2.947 -5.693 1.00 84.44 85 ALA A N 1
ATOM 597 C CA . ALA A 1 85 ? 19.602 -2.849 -4.669 1.00 84.44 85 ALA A CA 1
ATOM 598 C C . ALA A 1 85 ? 19.709 -3.960 -3.612 1.00 84.44 85 ALA A C 1
ATOM 600 O O . ALA A 1 85 ? 19.445 -3.722 -2.436 1.00 84.44 85 ALA A O 1
ATOM 601 N N . ARG A 1 86 ? 20.140 -5.167 -4.000 1.00 81.81 86 ARG A N 1
ATOM 602 C CA . ARG A 1 86 ? 20.337 -6.287 -3.069 1.00 81.81 86 ARG A CA 1
ATOM 603 C C . ARG A 1 86 ? 21.582 -6.124 -2.194 1.00 81.81 86 ARG A C 1
ATOM 605 O O . ARG A 1 86 ? 21.561 -6.509 -1.028 1.00 81.81 86 ARG A O 1
ATOM 612 N N . TYR A 1 87 ? 22.674 -5.599 -2.747 1.00 81.94 87 TYR A N 1
ATOM 613 C CA . TYR A 1 87 ? 23.962 -5.492 -2.052 1.00 81.94 87 TYR A CA 1
ATOM 614 C C . TYR A 1 87 ? 24.182 -4.132 -1.372 1.00 81.94 87 TYR A C 1
ATOM 616 O O . TYR A 1 87 ? 24.962 -4.057 -0.425 1.00 81.94 87 TYR A O 1
ATOM 624 N N . MET A 1 88 ? 23.478 -3.075 -1.785 1.00 78.62 88 MET A N 1
ATOM 625 C CA . MET A 1 88 ? 23.563 -1.731 -1.197 1.00 78.62 88 MET A CA 1
ATOM 626 C C . MET A 1 88 ? 23.272 -1.704 0.313 1.00 78.62 88 MET A C 1
ATOM 628 O O . MET A 1 88 ? 24.058 -1.083 1.029 1.00 78.62 88 MET A O 1
ATOM 632 N N . PRO A 1 89 ? 22.257 -2.412 0.846 1.00 73.75 89 PRO A N 1
ATOM 633 C CA . PRO A 1 89 ? 22.016 -2.456 2.290 1.00 73.75 89 PRO A CA 1
ATOM 634 C C . PRO A 1 89 ? 23.188 -3.086 3.052 1.00 73.75 89 PRO A C 1
ATOM 636 O O . PRO A 1 89 ? 23.592 -2.611 4.112 1.00 73.75 89 PRO A O 1
ATOM 639 N N . LYS A 1 90 ? 23.811 -4.109 2.449 1.00 70.19 90 LYS A N 1
ATOM 640 C CA . LYS A 1 90 ? 25.007 -4.762 2.989 1.00 70.19 90 LYS A CA 1
ATOM 641 C C . LYS A 1 90 ? 26.221 -3.826 2.966 1.00 70.19 90 LYS A C 1
ATOM 643 O O . LYS A 1 90 ? 26.995 -3.821 3.916 1.00 70.19 90 LYS A O 1
ATOM 648 N N . LEU A 1 91 ? 26.373 -3.009 1.919 1.00 72.31 91 LEU A N 1
ATOM 649 C CA . LEU A 1 91 ? 27.440 -2.007 1.826 1.00 72.31 91 LEU A CA 1
ATOM 650 C C . LEU A 1 91 ? 27.248 -0.875 2.846 1.00 72.31 91 LEU A C 1
ATOM 652 O O . LEU A 1 91 ? 28.213 -0.454 3.475 1.00 72.31 91 LEU A O 1
ATOM 656 N N . GLN A 1 92 ? 26.008 -0.441 3.075 1.00 71.94 92 GLN A N 1
ATOM 657 C CA . GLN A 1 92 ? 25.665 0.593 4.059 1.00 71.94 92 GLN A CA 1
ATOM 658 C C . GLN A 1 92 ? 25.647 0.091 5.510 1.00 71.94 92 GLN A C 1
ATOM 660 O O . GLN A 1 92 ? 25.420 0.891 6.413 1.00 71.94 92 GLN A O 1
ATOM 665 N N . HIS A 1 93 ? 25.899 -1.205 5.742 1.00 70.75 93 HIS A N 1
ATOM 666 C CA . HIS A 1 93 ? 25.874 -1.829 7.073 1.00 70.75 93 HIS A CA 1
ATOM 667 C C . HIS A 1 93 ? 24.545 -1.578 7.809 1.00 70.75 93 HIS A C 1
ATOM 669 O O . HIS A 1 93 ? 24.488 -1.574 9.036 1.00 70.75 93 HIS A O 1
ATOM 675 N N . GLN A 1 94 ? 23.471 -1.357 7.049 1.00 64.25 94 GLN A N 1
ATOM 676 C CA . GLN A 1 94 ? 22.136 -1.164 7.584 1.00 64.25 94 GLN A CA 1
ATOM 677 C C . GLN A 1 94 ? 21.427 -2.505 7.561 1.00 64.25 94 GLN A C 1
ATOM 679 O O . GLN A 1 94 ? 21.252 -3.129 6.511 1.00 64.25 94 GLN A O 1
ATOM 684 N N . ASP A 1 95 ? 21.018 -2.951 8.739 1.00 71.38 95 ASP A N 1
ATOM 685 C CA . ASP A 1 95 ? 20.127 -4.085 8.843 1.00 71.38 95 ASP A CA 1
ATOM 686 C C . ASP A 1 95 ? 18.726 -3.649 8.402 1.00 71.38 95 ASP A C 1
ATOM 688 O O . ASP A 1 95 ? 18.026 -2.921 9.109 1.00 71.38 95 ASP A O 1
ATOM 692 N N . LEU A 1 96 ? 18.328 -4.104 7.212 1.00 65.81 96 LEU A N 1
ATOM 693 C CA . LEU A 1 96 ? 17.012 -3.860 6.620 1.00 65.81 96 LEU A CA 1
ATOM 694 C C . LEU A 1 96 ? 15.875 -4.185 7.590 1.00 65.81 96 LEU A C 1
ATOM 696 O O . LEU A 1 96 ? 14.860 -3.493 7.578 1.00 65.81 96 LEU A O 1
ATOM 700 N N . GLN A 1 97 ? 16.029 -5.219 8.423 1.00 65.31 97 GLN A N 1
ATOM 701 C CA . GLN A 1 97 ? 15.004 -5.592 9.393 1.00 65.31 97 GLN A CA 1
ATOM 702 C C . GLN A 1 97 ? 14.927 -4.572 10.525 1.00 65.31 97 GLN A C 1
ATOM 704 O O . GLN A 1 97 ? 13.835 -4.112 10.857 1.00 65.31 97 GLN A O 1
ATOM 709 N N . THR A 1 98 ? 16.075 -4.163 11.063 1.00 66.75 98 THR A N 1
ATOM 710 C CA . THR A 1 98 ? 16.143 -3.170 12.140 1.00 66.75 98 THR A CA 1
ATOM 711 C C . THR A 1 98 ? 15.645 -1.798 11.666 1.00 66.75 98 THR A C 1
ATOM 713 O O . THR A 1 98 ? 14.840 -1.169 12.351 1.00 66.75 98 THR A O 1
ATOM 716 N N . SER A 1 99 ? 16.015 -1.357 10.458 1.00 67.00 99 SER A N 1
ATOM 717 C CA . SER A 1 99 ? 15.510 -0.108 9.869 1.00 67.00 99 SER A CA 1
ATOM 718 C C . SER A 1 99 ? 14.018 -0.176 9.536 1.00 67.00 99 SER A C 1
ATOM 720 O O . SER A 1 99 ? 13.299 0.789 9.785 1.00 67.00 99 SER A O 1
ATOM 722 N N . ALA A 1 100 ? 13.513 -1.309 9.034 1.00 71.44 100 ALA A N 1
ATOM 723 C CA . ALA A 1 100 ? 12.079 -1.489 8.809 1.00 71.44 100 ALA A CA 1
ATOM 724 C C . ALA A 1 100 ? 11.288 -1.452 10.125 1.00 71.44 100 ALA A C 1
ATOM 726 O O . ALA A 1 100 ? 10.237 -0.817 10.181 1.00 71.44 100 ALA A O 1
ATOM 727 N N . GLN A 1 101 ? 11.803 -2.068 11.193 1.00 68.69 101 GLN A N 1
ATOM 728 C CA . GLN A 1 101 ? 11.200 -2.015 12.528 1.00 68.69 101 GLN A CA 1
ATOM 729 C C . GLN A 1 101 ? 11.262 -0.613 13.135 1.00 68.69 101 GLN A C 1
ATOM 731 O O . GLN A 1 101 ? 10.297 -0.175 13.755 1.00 68.69 101 GLN A O 1
ATOM 736 N N . GLN A 1 102 ? 12.360 0.115 12.940 1.00 73.69 102 GLN A N 1
ATOM 737 C CA . GLN A 1 102 ? 12.482 1.494 13.400 1.00 73.69 102 GLN A CA 1
ATOM 738 C C . GLN A 1 102 ? 11.502 2.418 12.664 1.00 73.69 102 GLN A C 1
ATOM 740 O O . GLN A 1 102 ? 10.773 3.163 13.309 1.00 73.69 102 GLN A O 1
ATOM 745 N N . ILE A 1 103 ? 11.393 2.300 11.337 1.00 70.31 103 ILE A N 1
ATOM 746 C CA . ILE A 1 103 ? 10.409 3.051 10.541 1.00 70.31 103 ILE A CA 1
ATOM 747 C C . ILE A 1 103 ? 8.978 2.642 10.920 1.00 70.31 103 ILE A C 1
ATOM 749 O O . ILE A 1 103 ? 8.092 3.493 10.990 1.00 70.31 103 ILE A O 1
ATOM 753 N N . ALA A 1 104 ? 8.729 1.359 11.195 1.00 67.75 104 ALA A N 1
ATOM 754 C CA . ALA A 1 104 ? 7.437 0.891 11.687 1.00 67.75 104 ALA A CA 1
ATOM 755 C C . ALA A 1 104 ? 7.110 1.498 13.059 1.00 67.75 104 ALA A C 1
ATOM 757 O O . ALA A 1 104 ? 5.995 1.973 13.247 1.00 67.75 104 ALA A O 1
ATOM 758 N N . ARG A 1 105 ? 8.075 1.574 13.984 1.00 67.00 105 ARG A N 1
ATOM 759 C CA . ARG A 1 105 ? 7.924 2.251 15.284 1.00 67.00 105 ARG A CA 1
ATOM 760 C C . ARG A 1 105 ? 7.630 3.737 15.130 1.00 67.00 105 ARG A C 1
ATOM 762 O O . ARG A 1 105 ? 6.679 4.227 15.728 1.00 67.00 105 ARG A O 1
ATOM 769 N N . GLU A 1 106 ? 8.391 4.431 14.289 1.00 71.44 106 GLU A N 1
ATOM 770 C CA . GLU A 1 106 ? 8.194 5.856 13.995 1.00 71.44 106 GLU A CA 1
ATOM 771 C C . GLU A 1 106 ? 6.826 6.134 13.349 1.00 71.44 106 GLU A C 1
ATOM 773 O O . GLU A 1 106 ? 6.227 7.179 13.590 1.00 71.44 106 GLU A O 1
ATOM 778 N N . ARG A 1 107 ? 6.293 5.184 12.569 1.00 66.75 107 ARG A N 1
ATOM 779 C CA . ARG A 1 107 ? 4.959 5.264 11.949 1.00 66.75 107 ARG A CA 1
ATOM 780 C C . ARG A 1 107 ? 3.840 4.618 12.776 1.00 66.75 107 ARG A C 1
ATOM 782 O O . ARG A 1 107 ? 2.713 4.540 12.293 1.00 66.75 107 ARG A O 1
ATOM 789 N N . GLY A 1 108 ? 4.121 4.152 13.995 1.00 57.69 108 GLY A N 1
ATOM 790 C CA . GLY A 1 108 ? 3.129 3.537 14.888 1.00 57.69 108 GLY A CA 1
ATOM 791 C C . GLY A 1 108 ? 2.607 2.160 14.446 1.00 57.69 108 GLY A C 1
ATOM 792 O O . GLY A 1 108 ? 1.570 1.716 14.927 1.00 57.69 108 GLY A O 1
ATOM 793 N N . LEU A 1 109 ? 3.311 1.477 13.543 1.00 61.03 109 LEU A N 1
ATOM 794 C CA . LEU A 1 109 ? 2.993 0.154 12.989 1.00 61.03 109 LEU A CA 1
ATOM 795 C C . LEU A 1 109 ? 3.677 -0.992 13.759 1.00 61.03 109 LEU A C 1
ATOM 797 O O . LEU A 1 109 ? 3.972 -2.043 13.187 1.00 61.03 109 LEU A O 1
ATOM 801 N N . ASP A 1 110 ? 3.981 -0.792 15.043 1.00 57.66 110 ASP A N 1
ATOM 802 C CA . ASP A 1 110 ? 4.695 -1.791 15.835 1.00 57.66 110 ASP A CA 1
ATOM 803 C C . ASP A 1 110 ? 3.834 -3.054 16.018 1.00 57.66 110 ASP A C 1
ATOM 805 O O . ASP A 1 110 ? 2.758 -3.025 16.619 1.00 57.66 110 ASP A O 1
ATOM 809 N N . THR A 1 111 ? 4.308 -4.176 15.476 1.00 54.66 111 THR A N 1
ATOM 810 C CA . THR A 1 111 ? 3.637 -5.483 15.578 1.00 54.66 111 THR A CA 1
ATOM 811 C C . THR A 1 111 ? 3.872 -6.124 16.953 1.00 54.66 111 THR A C 1
ATOM 813 O O . THR A 1 111 ? 3.150 -7.047 17.329 1.00 54.66 111 THR A O 1
ATOM 816 N N . ASP A 1 112 ? 4.835 -5.616 17.735 1.00 47.62 112 ASP A N 1
ATOM 817 C CA . ASP A 1 112 ? 5.174 -6.136 19.067 1.00 47.62 112 ASP A CA 1
ATOM 818 C C . ASP A 1 112 ? 4.372 -5.477 20.203 1.00 47.62 112 ASP A C 1
ATOM 820 O O . ASP A 1 112 ? 4.443 -5.867 21.372 1.00 47.62 112 ASP A O 1
ATOM 824 N N . SER A 1 113 ? 3.475 -4.546 19.870 1.00 48.28 113 SER A N 1
ATOM 825 C CA . SER A 1 113 ? 2.394 -4.189 20.780 1.00 48.28 113 SER A CA 1
ATOM 826 C C . SER A 1 113 ? 1.345 -5.304 20.805 1.00 48.28 113 SER A C 1
ATOM 828 O O . SER A 1 113 ? 0.232 -5.179 20.307 1.00 48.28 113 SER A O 1
ATOM 830 N N . LYS A 1 114 ? 1.635 -6.358 21.576 1.00 45.44 114 LYS A N 1
ATOM 831 C CA . LYS A 1 114 ? 0.601 -7.154 22.265 1.00 45.44 114 LYS A CA 1
ATOM 832 C C . LYS A 1 114 ? -0.284 -6.310 23.195 1.00 45.44 114 LYS A C 1
ATOM 834 O O . LYS A 1 114 ? -1.204 -6.844 23.811 1.00 45.44 114 LYS A O 1
ATOM 839 N N . ARG A 1 115 ? -0.102 -4.987 23.265 1.00 48.22 115 ARG A N 1
ATOM 840 C CA . ARG A 1 115 ? -1.241 -4.094 23.460 1.00 48.22 115 ARG A CA 1
ATOM 841 C C . ARG A 1 115 ? -2.116 -4.194 22.220 1.00 48.22 115 ARG A C 1
ATOM 843 O O . ARG A 1 115 ? -2.022 -3.381 21.311 1.00 48.22 115 ARG A O 1
ATOM 850 N N . LYS A 1 116 ? -3.013 -5.181 22.222 1.00 45.34 116 LYS A N 1
ATOM 851 C CA . LYS A 1 116 ? -4.258 -5.072 21.474 1.00 45.34 116 LYS A CA 1
ATOM 852 C C . LYS A 1 116 ? -4.874 -3.742 21.900 1.00 45.34 116 LYS A C 1
ATOM 854 O O . LYS A 1 116 ? -5.471 -3.647 22.971 1.00 45.34 116 LYS A O 1
ATOM 859 N N . VAL A 1 117 ? -4.643 -2.690 21.117 1.00 49.22 117 VAL A N 1
ATOM 860 C CA . VAL A 1 117 ? -5.396 -1.448 21.219 1.00 49.22 117 VAL A CA 1
ATOM 861 C C . VAL A 1 117 ? -6.764 -1.830 20.692 1.00 49.22 117 VAL A C 1
ATOM 863 O O . VAL A 1 117 ? -7.066 -1.699 19.511 1.00 49.22 117 VAL A O 1
ATOM 866 N N . TYR A 1 118 ? -7.555 -2.460 21.556 1.00 56.38 118 TYR A N 1
ATOM 867 C CA . TYR A 1 118 ? -8.941 -2.707 21.252 1.00 56.38 118 TYR A CA 1
ATOM 868 C C . TYR A 1 118 ? -9.566 -1.333 21.094 1.00 56.38 118 TYR A C 1
ATOM 870 O O . TYR A 1 118 ? -9.558 -0.539 22.026 1.00 56.38 118 TYR A O 1
ATOM 878 N N . LEU A 1 119 ? -10.053 -1.018 19.905 1.00 69.50 119 LEU A N 1
ATOM 879 C CA . LEU A 1 119 ? -10.882 0.162 19.746 1.00 69.50 119 LEU A CA 1
ATOM 880 C C . LEU A 1 119 ? -12.136 -0.043 20.618 1.00 69.50 119 LEU A C 1
ATOM 882 O O . LEU A 1 119 ? -12.625 -1.177 20.718 1.00 69.50 119 LEU A O 1
ATOM 886 N N . PRO A 1 120 ? -12.633 1.001 21.301 1.00 75.62 120 PRO A N 1
ATOM 887 C CA . PRO A 1 120 ? -13.906 0.903 21.996 1.00 75.62 120 PRO A CA 1
ATOM 888 C C . PRO A 1 120 ? -14.988 0.508 20.986 1.00 75.62 120 PRO A C 1
ATOM 890 O O . PRO A 1 120 ? -15.050 1.040 19.880 1.00 75.62 120 PRO A O 1
ATOM 893 N N . VAL A 1 121 ? -15.820 -0.455 21.365 1.00 82.75 121 VAL A N 1
ATOM 894 C CA . VAL A 1 121 ? -16.940 -0.945 20.564 1.00 82.75 121 VAL A CA 1
ATOM 895 C C . VAL A 1 121 ? -18.220 -0.321 21.095 1.00 82.75 121 VAL A C 1
ATOM 897 O O . VAL A 1 121 ? -18.394 -0.157 22.308 1.00 82.75 121 VAL A O 1
ATOM 900 N N . ILE A 1 122 ? -19.120 -0.001 20.177 1.00 86.44 122 ILE A N 1
ATOM 901 C CA . ILE A 1 122 ? -20.436 0.552 20.468 1.00 86.44 122 ILE A CA 1
ATOM 902 C C . ILE A 1 122 ? -21.455 -0.550 20.215 1.00 86.44 122 ILE A C 1
ATOM 904 O O . ILE A 1 122 ? -21.413 -1.202 19.173 1.00 86.44 122 ILE A O 1
ATOM 908 N N . ARG A 1 123 ? -22.349 -0.775 21.174 1.00 88.12 123 ARG A N 1
ATOM 909 C CA . ARG A 1 123 ? -23.473 -1.705 21.040 1.00 88.12 123 ARG A CA 1
ATOM 910 C C . ARG A 1 123 ? -24.729 -1.039 21.555 1.00 88.12 123 ARG A C 1
ATOM 912 O O . ARG A 1 123 ? -24.693 -0.435 22.626 1.00 88.12 123 ARG A O 1
ATOM 919 N N . ALA A 1 124 ? -25.821 -1.157 20.814 1.00 89.50 124 ALA A N 1
ATOM 920 C CA . ALA A 1 124 ? -27.105 -0.628 21.233 1.00 89.50 124 ALA A CA 1
ATOM 921 C C . ALA A 1 124 ? -27.984 -1.749 21.796 1.00 89.50 124 ALA A C 1
ATOM 923 O O . ALA A 1 124 ? -28.036 -2.844 21.243 1.00 89.50 124 ALA A O 1
ATOM 924 N N . TYR A 1 125 ? -28.669 -1.483 22.904 1.00 88.50 125 TYR A N 1
ATOM 925 C CA . TYR A 1 125 ? -29.534 -2.441 23.584 1.00 88.50 125 TYR A CA 1
ATOM 926 C C . TYR A 1 125 ? -30.893 -1.815 23.883 1.00 88.50 125 TYR A C 1
ATOM 928 O O . TYR A 1 125 ? -30.974 -0.655 24.275 1.00 88.50 125 TYR A O 1
ATOM 936 N N . ARG A 1 126 ? -31.961 -2.599 23.758 1.00 89.19 126 ARG A N 1
ATOM 937 C CA . ARG A 1 126 ? -33.310 -2.216 24.166 1.00 89.19 126 ARG A CA 1
ATOM 938 C C . ARG A 1 126 ? -33.530 -2.509 25.641 1.00 89.19 126 ARG A C 1
ATOM 940 O O . ARG A 1 126 ? -33.336 -3.632 26.110 1.00 89.19 126 ARG A O 1
ATOM 947 N N . VAL A 1 127 ? -34.017 -1.523 26.378 1.00 88.62 127 VAL A N 1
ATOM 948 C CA . VAL A 1 127 ? -34.333 -1.647 27.797 1.00 88.62 127 VAL A CA 1
ATOM 949 C C . VAL A 1 127 ? -35.622 -2.452 27.967 1.00 88.62 127 VAL A C 1
ATOM 951 O O . VAL A 1 127 ? -36.739 -1.970 27.771 1.00 88.62 127 VAL A O 1
ATOM 954 N N . GLY A 1 128 ? -35.459 -3.724 28.327 1.00 85.44 128 GLY A N 1
ATOM 955 C CA . GLY A 1 128 ? -36.558 -4.625 28.675 1.00 85.44 128 GLY A CA 1
ATOM 956 C C . GLY A 1 128 ? -36.944 -4.563 30.160 1.00 85.44 128 GLY A C 1
ATOM 957 O O . GLY A 1 128 ? -36.237 -3.951 30.958 1.00 85.44 128 GLY A O 1
ATOM 958 N N . PRO A 1 129 ? -38.024 -5.255 30.566 1.00 83.81 129 PRO A N 1
ATOM 959 C CA . PRO A 1 129 ? -38.497 -5.263 31.955 1.00 83.81 129 PRO A CA 1
ATOM 960 C C . PRO A 1 129 ? -37.450 -5.789 32.951 1.00 83.81 129 PRO A C 1
ATOM 962 O O . PRO A 1 129 ? -37.343 -5.262 34.050 1.00 83.81 129 PRO A O 1
ATOM 965 N N . GLU A 1 130 ? -36.633 -6.765 32.550 1.00 85.00 130 GLU A N 1
ATOM 966 C CA . GLU A 1 130 ? -35.535 -7.304 33.372 1.00 85.00 130 GLU A CA 1
ATOM 967 C C . GLU A 1 130 ? -34.469 -6.252 33.695 1.00 85.00 130 GLU A C 1
ATOM 969 O O . GLU A 1 130 ? -33.963 -6.214 34.809 1.00 85.00 130 GLU A O 1
ATOM 974 N N . LEU A 1 131 ? -34.142 -5.384 32.730 1.00 84.19 131 LEU A N 1
ATOM 975 C CA . LEU A 1 131 ? -33.121 -4.356 32.917 1.00 84.19 131 LEU A CA 1
ATOM 976 C C . LEU A 1 131 ? -33.645 -3.215 33.797 1.00 84.19 131 LEU A C 1
ATOM 978 O O . LEU A 1 131 ? -32.899 -2.672 34.603 1.00 84.19 131 LEU A O 1
ATOM 982 N N . VAL A 1 132 ? -34.938 -2.891 33.692 1.00 85.81 132 VAL A N 1
ATOM 983 C CA . VAL A 1 132 ? -35.598 -1.945 34.607 1.00 85.81 132 VAL A CA 1
ATOM 984 C C . VAL A 1 132 ? -35.654 -2.509 36.028 1.00 85.81 132 VAL A C 1
ATOM 986 O O . VAL A 1 132 ? -35.386 -1.780 36.977 1.00 85.81 132 VAL A O 1
ATOM 989 N N . ALA A 1 133 ? -35.953 -3.803 36.180 1.00 85.12 133 ALA A N 1
ATOM 990 C CA . ALA A 1 133 ? -35.953 -4.471 37.480 1.00 85.12 133 ALA A CA 1
ATOM 991 C C . ALA A 1 133 ? -34.548 -4.524 38.102 1.00 85.12 133 ALA A C 1
ATOM 993 O O . ALA A 1 133 ? -34.400 -4.267 39.289 1.00 85.12 133 ALA A O 1
ATOM 994 N N . TRP A 1 134 ? -33.515 -4.795 37.297 1.00 85.38 134 TRP A N 1
ATOM 995 C CA . TRP A 1 134 ? -32.117 -4.729 37.731 1.00 85.38 134 TRP A CA 1
ATOM 996 C C . TRP A 1 134 ? -31.696 -3.308 38.123 1.00 85.38 134 TRP A C 1
ATOM 998 O O . TRP A 1 134 ? -30.990 -3.119 39.114 1.00 85.38 134 TRP A O 1
ATOM 1008 N N . ALA A 1 135 ? -32.146 -2.307 37.361 1.00 84.25 135 ALA A N 1
ATOM 1009 C CA . ALA A 1 135 ? -31.851 -0.912 37.647 1.00 84.25 135 ALA A CA 1
ATOM 1010 C C . ALA A 1 135 ? -32.532 -0.416 38.933 1.00 84.25 135 ALA A C 1
ATOM 1012 O O . ALA A 1 135 ? -32.039 0.525 39.549 1.00 84.25 135 ALA A O 1
ATOM 1013 N N . ASP A 1 136 ? -33.637 -1.047 39.347 1.00 85.69 136 ASP A N 1
ATOM 1014 C CA . ASP A 1 136 ? -34.319 -0.796 40.624 1.00 85.69 136 ASP A CA 1
ATOM 1015 C C . ASP A 1 136 ? -34.663 0.693 40.842 1.00 85.69 136 ASP A C 1
ATOM 1017 O O . ASP A 1 136 ? -34.516 1.251 41.926 1.00 85.69 136 ASP A O 1
ATOM 1021 N N . GLY A 1 137 ? -35.038 1.386 39.759 1.00 83.62 137 GLY A N 1
ATOM 1022 C CA . GLY A 1 137 ? -35.371 2.816 39.776 1.00 83.62 137 GLY A CA 1
ATOM 1023 C C . GLY A 1 137 ? -34.195 3.774 40.014 1.00 83.62 137 GLY A C 1
ATOM 1024 O O . GLY A 1 137 ? -34.414 4.982 40.081 1.00 83.62 137 GLY A O 1
ATOM 1025 N N . LYS A 1 138 ? -32.961 3.268 40.110 1.00 88.00 138 LYS A N 1
ATOM 1026 C CA . LYS A 1 138 ? -31.753 4.077 40.314 1.00 88.00 138 LYS A CA 1
ATOM 1027 C C . LYS A 1 138 ? -31.408 4.891 39.072 1.00 88.00 138 LYS A C 1
ATOM 1029 O O . LYS A 1 138 ? -31.649 4.473 37.935 1.00 88.00 138 LYS A O 1
ATOM 1034 N N . ASN A 1 139 ? -30.795 6.050 39.292 1.00 89.44 139 ASN A N 1
ATOM 1035 C CA . ASN A 1 139 ? -30.256 6.862 38.202 1.00 89.44 139 ASN A CA 1
ATOM 1036 C C . ASN A 1 139 ? -28.926 6.290 37.670 1.00 89.44 139 ASN A C 1
ATOM 1038 O O . ASN A 1 139 ? -28.277 5.456 38.306 1.00 89.44 139 ASN A O 1
ATOM 1042 N N . LEU A 1 140 ? -28.490 6.736 36.489 1.00 87.12 140 LEU A N 1
ATOM 1043 C CA . LEU A 1 140 ? -27.253 6.255 35.860 1.00 87.12 140 LEU A CA 1
ATOM 1044 C C . LEU A 1 140 ? -26.008 6.445 36.744 1.00 87.12 140 LEU A C 1
ATOM 1046 O O . LEU A 1 140 ? -25.090 5.618 36.705 1.00 87.12 140 LEU A O 1
ATOM 1050 N N . ARG A 1 141 ? -25.968 7.514 37.549 1.00 85.62 141 ARG A N 1
ATOM 1051 C CA . ARG A 1 141 ? -24.868 7.815 38.476 1.00 85.62 141 ARG A CA 1
ATOM 1052 C C . ARG A 1 141 ? -24.789 6.788 39.607 1.00 85.62 141 ARG A C 1
ATOM 1054 O O . ARG A 1 141 ? -23.691 6.346 39.943 1.00 8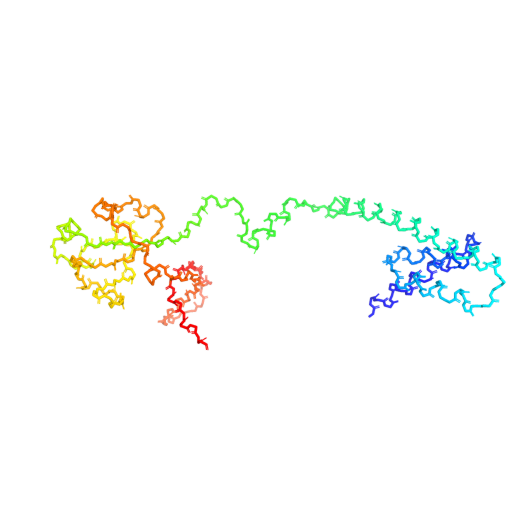5.62 141 ARG A O 1
ATOM 1061 N N . GLU A 1 142 ? -25.931 6.391 40.152 1.00 86.50 142 GLU A N 1
ATOM 1062 C CA . GLU A 1 142 ? -26.076 5.377 41.201 1.00 86.50 142 GLU A CA 1
ATOM 1063 C C . GLU A 1 142 ? -25.823 3.963 40.683 1.00 86.50 142 GLU A C 1
ATOM 1065 O O . GLU A 1 142 ? -25.179 3.169 41.368 1.00 86.50 142 GLU A O 1
ATOM 1070 N N . LEU A 1 143 ? -26.272 3.656 39.460 1.00 85.94 143 LEU A N 1
ATOM 1071 C CA . LEU A 1 143 ? -25.994 2.373 38.809 1.00 85.94 143 LEU A CA 1
ATOM 1072 C C . LEU A 1 143 ? -24.495 2.166 38.589 1.00 85.94 143 LEU A C 1
ATOM 1074 O O . LEU A 1 143 ? -23.997 1.047 38.686 1.00 85.94 143 LEU A O 1
ATOM 1078 N N . GLY A 1 144 ? -23.757 3.242 38.297 1.00 84.38 144 GLY A N 1
ATOM 1079 C CA . GLY A 1 144 ? -22.300 3.196 38.228 1.00 84.38 144 GLY A CA 1
ATOM 1080 C C . GLY A 1 144 ? -21.762 2.215 37.179 1.00 84.38 144 GLY A C 1
ATOM 1081 O O . GLY A 1 144 ? -20.685 1.652 37.380 1.00 84.38 144 GLY A O 1
ATOM 1082 N N . ILE A 1 145 ? -22.477 2.030 36.059 1.00 84.94 145 ILE A N 1
ATOM 1083 C CA . ILE A 1 145 ? -22.164 1.050 34.997 1.00 84.94 145 ILE A CA 1
ATOM 1084 C C . ILE A 1 145 ? -20.703 1.170 34.543 1.00 84.94 145 ILE A C 1
ATOM 1086 O O . ILE A 1 145 ? -20.002 0.163 34.428 1.00 84.94 145 ILE A O 1
ATOM 1090 N N . TYR A 1 146 ? -20.202 2.399 34.386 1.00 85.50 146 TYR A N 1
ATOM 1091 C CA . TYR A 1 146 ? -18.807 2.654 34.021 1.00 85.50 146 TYR A CA 1
ATOM 1092 C C . TYR A 1 146 ? -17.812 2.155 35.073 1.00 85.50 146 TYR A C 1
ATOM 1094 O O . TYR A 1 146 ? -16.801 1.554 34.724 1.00 85.50 146 TYR A O 1
ATOM 1102 N N . ARG A 1 147 ? -18.101 2.345 36.365 1.00 82.81 147 ARG A N 1
ATOM 1103 C CA . ARG A 1 147 ? -17.220 1.904 37.457 1.00 82.81 147 ARG A CA 1
ATOM 1104 C C . ARG A 1 147 ? -17.195 0.379 37.588 1.00 82.81 147 ARG A C 1
ATOM 1106 O O . ARG A 1 147 ? -16.160 -0.173 37.941 1.00 82.81 147 ARG A O 1
ATOM 1113 N N . GLN A 1 148 ? -18.315 -0.283 37.309 1.00 82.31 148 GLN A N 1
ATOM 1114 C CA . GLN A 1 148 ? -18.448 -1.737 37.430 1.00 82.31 148 GLN A CA 1
ATOM 1115 C C . GLN A 1 148 ? -17.906 -2.484 36.206 1.00 82.31 148 GLN A C 1
ATOM 1117 O O . GLN A 1 148 ? -17.233 -3.502 36.337 1.00 82.31 148 GLN A O 1
ATOM 1122 N N . THR A 1 149 ? -18.190 -1.979 35.004 1.00 84.44 149 THR A N 1
ATOM 1123 C CA . THR A 1 149 ? -17.942 -2.714 33.754 1.00 84.44 149 THR A CA 1
ATOM 1124 C C . THR A 1 149 ? -16.892 -2.048 32.875 1.00 84.44 149 THR A C 1
ATOM 1126 O O . THR A 1 149 ? -16.154 -2.742 32.176 1.00 84.44 149 THR A O 1
ATOM 1129 N N . GLY A 1 150 ? -16.756 -0.724 32.947 1.00 84.00 150 GLY A N 1
ATOM 1130 C CA . GLY A 1 150 ? -15.991 0.086 31.997 1.00 84.00 150 GLY A CA 1
ATOM 1131 C C . GLY A 1 150 ? -16.797 0.514 30.766 1.00 84.00 150 GLY A C 1
ATOM 1132 O O . GLY A 1 150 ? -16.221 1.110 29.860 1.00 84.00 150 GLY A O 1
ATOM 1133 N N . CYS A 1 151 ? -18.099 0.210 30.714 1.00 87.75 151 CYS A N 1
ATOM 1134 C CA . CYS A 1 151 ? -19.003 0.689 29.673 1.00 87.75 151 CYS A CA 1
ATOM 1135 C C . CYS A 1 151 ? -19.692 1.996 30.085 1.00 87.75 151 CYS A C 1
ATOM 1137 O O . CYS A 1 151 ? -20.058 2.186 31.243 1.00 87.75 151 CYS A O 1
ATOM 1139 N N . TYR A 1 152 ? -19.911 2.885 29.125 1.00 88.19 152 TYR A N 1
ATOM 1140 C CA . TYR A 1 152 ? -20.606 4.156 29.303 1.00 88.19 152 TYR A CA 1
ATOM 1141 C C . TYR A 1 152 ? -21.825 4.215 28.382 1.00 88.19 152 TYR A C 1
ATOM 1143 O O . TYR A 1 152 ? -21.720 3.833 27.217 1.00 88.19 152 TYR A O 1
ATOM 1151 N N . ILE A 1 153 ? -22.969 4.675 28.894 1.00 88.62 153 ILE A N 1
ATOM 1152 C CA . ILE A 1 153 ? -24.144 4.946 28.059 1.00 88.62 153 ILE A CA 1
ATOM 1153 C C . ILE A 1 153 ? -23.934 6.316 27.429 1.00 88.62 153 ILE A C 1
ATOM 1155 O O . ILE A 1 153 ? -23.998 7.329 28.118 1.00 88.62 153 ILE A O 1
ATOM 1159 N N . GLU A 1 154 ? -23.660 6.332 26.132 1.00 86.75 154 GLU A N 1
ATOM 1160 C CA . GLU A 1 154 ? -23.394 7.568 25.400 1.00 86.75 154 GLU A CA 1
ATOM 1161 C C . GLU A 1 154 ? -24.694 8.220 24.922 1.00 86.75 154 GLU A C 1
ATOM 1163 O O . GLU A 1 154 ? -24.841 9.437 25.041 1.00 86.75 154 GLU A O 1
ATOM 1168 N N . ARG A 1 155 ? -25.673 7.414 24.491 1.00 88.56 155 ARG A N 1
ATOM 1169 C CA . ARG A 1 155 ? -26.964 7.877 23.970 1.00 88.56 155 ARG A CA 1
ATOM 1170 C C . ARG A 1 155 ? -28.134 7.029 24.434 1.00 88.56 155 ARG A C 1
ATOM 1172 O O . ARG A 1 155 ? -28.007 5.822 24.626 1.00 88.56 155 ARG A O 1
ATOM 1179 N N . ILE A 1 156 ? -29.289 7.677 24.550 1.00 90.06 156 ILE A N 1
ATOM 1180 C CA . ILE A 1 156 ? -30.592 7.056 24.784 1.00 90.06 156 ILE A CA 1
ATOM 1181 C C . ILE A 1 156 ? -31.573 7.594 23.746 1.00 90.06 156 ILE A C 1
ATOM 1183 O O . ILE A 1 156 ? -31.729 8.807 23.597 1.00 90.06 156 ILE A O 1
ATOM 1187 N N . ARG A 1 157 ? -32.263 6.694 23.047 1.00 89.38 157 ARG A N 1
ATOM 1188 C CA . ARG A 1 157 ? -33.446 7.002 22.252 1.00 89.38 157 ARG A CA 1
ATOM 1189 C C . ARG A 1 157 ? -34.686 6.642 23.064 1.00 89.38 157 ARG A C 1
ATOM 1191 O O . ARG A 1 157 ? -34.909 5.473 23.374 1.00 89.38 157 ARG A O 1
ATOM 1198 N N . ARG A 1 158 ? -35.515 7.640 23.368 1.00 89.94 158 ARG A N 1
ATOM 1199 C CA . ARG A 1 158 ? -36.800 7.474 24.062 1.00 89.94 158 ARG A CA 1
ATOM 1200 C C . ARG A 1 158 ? -37.912 8.050 23.204 1.00 89.94 158 ARG A C 1
ATOM 1202 O O . ARG A 1 158 ? -37.861 9.219 22.833 1.00 89.94 158 ARG A O 1
ATOM 1209 N N . ASN A 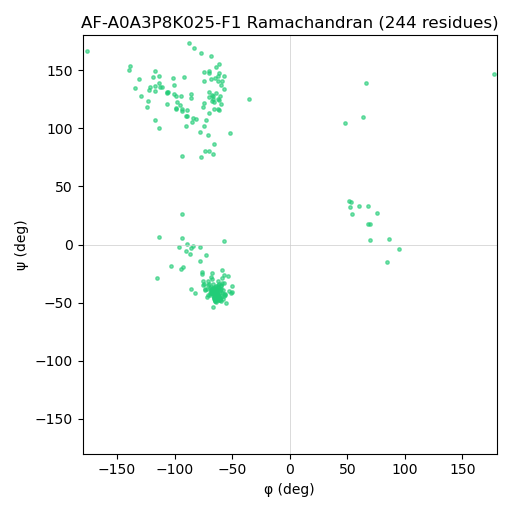1 159 ? -38.915 7.236 22.877 1.00 85.56 159 ASN A N 1
ATOM 1210 C CA . ASN A 1 159 ? -40.039 7.639 22.019 1.00 85.56 159 ASN A CA 1
ATOM 1211 C C . ASN A 1 159 ? -39.588 8.288 20.691 1.00 85.56 159 ASN A C 1
ATOM 1213 O O . ASN A 1 159 ? -40.176 9.261 20.231 1.00 85.56 159 ASN A O 1
ATOM 1217 N N . GLY A 1 160 ? -38.500 7.782 20.099 1.00 81.94 160 GLY A N 1
ATOM 1218 C CA . GLY A 1 160 ? -37.924 8.306 18.855 1.00 81.94 160 GLY A CA 1
ATOM 1219 C C . GLY A 1 160 ? -36.963 9.489 19.021 1.00 81.94 160 GLY A C 1
ATOM 1220 O O . GLY A 1 160 ? -36.184 9.744 18.104 1.00 81.94 160 GLY A O 1
ATOM 1221 N N . ILE A 1 161 ? -36.945 10.154 20.180 1.00 84.88 161 ILE A N 1
ATOM 1222 C CA . ILE A 1 161 ? -36.059 11.290 20.470 1.00 84.88 161 ILE A CA 1
ATOM 1223 C C . ILE A 1 161 ? -34.715 10.771 20.972 1.00 84.88 161 ILE A C 1
ATOM 1225 O O . ILE A 1 161 ? -34.665 10.005 21.933 1.00 84.88 161 ILE A O 1
ATOM 1229 N N . LEU A 1 162 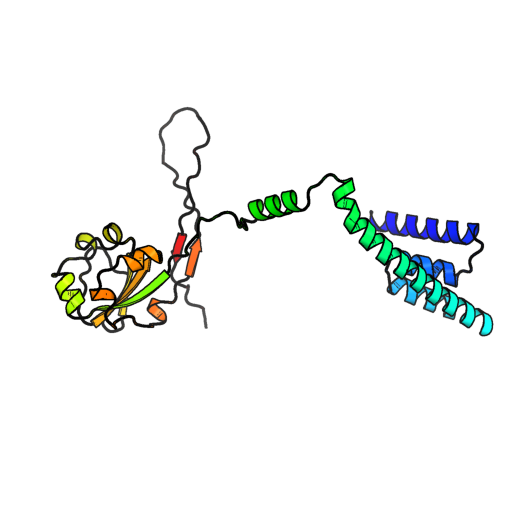? -33.635 11.205 20.329 1.00 86.88 162 LEU A N 1
ATOM 1230 C CA . LEU A 1 162 ? -32.266 10.813 20.644 1.00 86.88 162 LEU A CA 1
ATOM 1231 C C . LEU A 1 162 ? -31.597 11.878 21.518 1.00 86.88 162 LEU A C 1
ATOM 1233 O O . LEU A 1 162 ? -31.519 13.039 21.123 1.00 86.88 162 LEU A O 1
ATOM 1237 N N . ALA A 1 163 ? -31.116 11.483 22.694 1.00 85.81 163 ALA A N 1
ATOM 1238 C CA . ALA A 1 163 ? -30.494 12.377 23.665 1.00 85.81 163 ALA A CA 1
ATOM 1239 C C . ALA A 1 163 ? -29.259 11.738 24.313 1.00 85.81 163 ALA A C 1
ATOM 1241 O O . ALA A 1 163 ? -29.163 10.516 24.436 1.00 85.81 163 ALA A O 1
ATOM 1242 N N . ASN A 1 164 ? -28.324 12.573 24.764 1.00 87.62 164 ASN A N 1
ATOM 1243 C CA . ASN A 1 164 ? -27.212 12.155 25.612 1.00 87.62 164 ASN A CA 1
ATOM 1244 C C . ASN A 1 164 ? -27.669 12.255 27.079 1.00 87.62 164 ASN A C 1
ATOM 1246 O O . ASN A 1 164 ? -28.016 13.352 27.523 1.00 87.62 164 ASN A O 1
ATOM 1250 N N . PRO A 1 165 ? -27.750 11.139 27.822 1.00 86.00 165 PRO A N 1
ATOM 1251 C CA . PRO A 1 165 ? -28.259 11.162 29.185 1.00 86.00 165 PRO A CA 1
ATOM 1252 C C . PRO A 1 165 ? -27.235 11.768 30.150 1.00 86.00 165 PRO A C 1
ATOM 1254 O O . PRO A 1 165 ? -26.042 11.475 30.073 1.00 86.00 165 PRO A O 1
ATOM 1257 N N . ASP A 1 166 ? -27.709 12.559 31.110 1.00 85.44 166 ASP A N 1
ATOM 1258 C CA . ASP A 1 166 ? -26.902 12.938 32.273 1.00 85.44 166 ASP A CA 1
ATOM 1259 C C . ASP A 1 166 ? -26.960 11.832 33.349 1.00 85.44 166 ASP A C 1
ATOM 1261 O O . ASP A 1 166 ? -27.780 10.911 33.286 1.00 85.44 166 ASP A O 1
ATOM 1265 N N . GLY A 1 167 ? -26.108 11.918 34.369 1.00 83.12 167 GLY A N 1
ATOM 1266 C CA . GLY A 1 167 ? -26.043 10.964 35.476 1.00 83.12 167 GLY A CA 1
ATOM 1267 C C . GLY A 1 167 ? -27.351 10.823 36.263 1.00 83.12 167 GLY A C 1
ATOM 1268 O O . GLY A 1 167 ? -27.566 9.786 36.882 1.00 83.12 167 GLY A O 1
ATOM 1269 N N . ASP A 1 168 ? -28.232 11.822 36.210 1.00 87.12 168 ASP A N 1
ATOM 1270 C CA . ASP A 1 168 ? -29.538 11.817 36.881 1.00 87.12 168 ASP A CA 1
ATOM 1271 C C . ASP A 1 168 ? -30.646 11.132 36.054 1.00 87.12 168 ASP A C 1
ATOM 1273 O O . ASP A 1 168 ? -31.777 10.985 36.519 1.00 87.12 168 ASP A O 1
ATOM 1277 N N . ALA A 1 169 ? -30.345 10.675 34.832 1.00 86.44 169 ALA A N 1
ATOM 1278 C CA . ALA A 1 169 ? -31.302 9.948 34.006 1.00 86.44 169 ALA A CA 1
ATOM 1279 C C . ALA A 1 169 ? -31.630 8.565 34.598 1.00 86.44 169 ALA A C 1
ATOM 1281 O O . ALA A 1 169 ? -30.757 7.863 35.106 1.00 86.44 169 ALA A O 1
ATOM 1282 N N . VAL A 1 170 ? -32.893 8.147 34.478 1.00 90.06 170 VAL A N 1
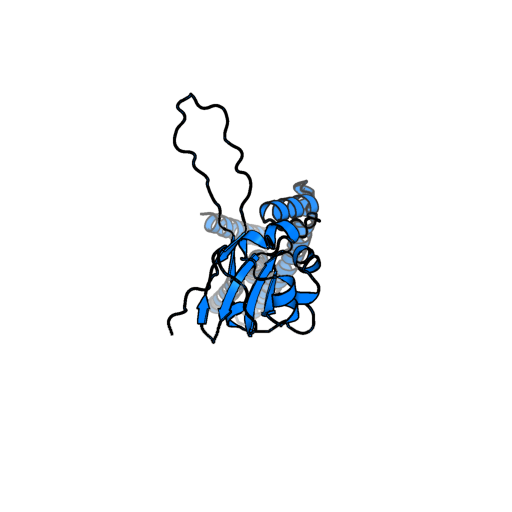ATOM 1283 C CA . VAL A 1 170 ? -33.376 6.813 34.875 1.00 90.06 170 VAL A CA 1
ATOM 1284 C C . VAL A 1 170 ? -33.789 6.038 33.625 1.00 90.06 170 VAL A C 1
ATOM 1286 O O . VAL A 1 170 ? -34.461 6.589 32.743 1.00 90.06 170 VAL A O 1
ATOM 1289 N N . LEU A 1 171 ? -33.388 4.765 33.553 1.00 88.69 171 LEU A N 1
ATOM 1290 C CA . LEU A 1 171 ? -33.730 3.859 32.454 1.00 88.69 171 LEU A CA 1
ATOM 1291 C C . LEU A 1 171 ? -35.215 3.490 32.497 1.00 88.69 171 LEU A C 1
ATOM 1293 O O . LEU A 1 171 ? -35.734 3.080 33.534 1.00 88.69 171 LEU A O 1
ATOM 1297 N N . GLN A 1 172 ? -35.895 3.602 31.358 1.00 88.25 172 GLN A N 1
ATOM 1298 C CA . GLN A 1 172 ? -37.308 3.268 31.221 1.00 88.25 172 GLN A CA 1
ATOM 1299 C C . GLN A 1 172 ? -37.497 2.120 30.234 1.00 88.25 172 GLN A C 1
ATOM 1301 O O . GLN A 1 172 ? -36.733 1.938 29.287 1.00 88.25 172 GLN A O 1
ATOM 1306 N N . LYS A 1 173 ? -38.541 1.319 30.458 1.00 88.88 173 LYS A N 1
ATOM 1307 C CA . LYS A 1 173 ? -38.885 0.215 29.559 1.00 88.88 173 LYS A CA 1
ATOM 1308 C C . LYS A 1 173 ? -39.190 0.770 28.164 1.00 88.88 173 LYS A C 1
ATOM 1310 O O . LYS A 1 173 ? -40.062 1.620 28.026 1.00 88.88 173 LYS A O 1
ATOM 1315 N N . GLY A 1 174 ? -38.529 0.224 27.146 1.00 86.69 174 GLY A N 1
ATOM 1316 C CA . GLY A 1 174 ? -38.679 0.645 25.750 1.00 86.69 174 GLY A CA 1
ATOM 1317 C C . GLY A 1 174 ? -37.652 1.673 25.275 1.00 86.69 174 GLY A C 1
ATOM 1318 O O . GLY A 1 174 ? -37.649 1.983 24.088 1.00 86.69 174 GLY A O 1
ATOM 1319 N N . ASP A 1 175 ? -36.771 2.160 26.152 1.00 90.38 175 ASP A N 1
ATOM 1320 C CA . ASP A 1 175 ? -35.614 2.955 25.736 1.00 90.38 175 ASP A CA 1
ATOM 1321 C C . ASP A 1 175 ? -34.650 2.108 24.893 1.00 90.38 175 ASP A C 1
ATOM 1323 O O . ASP A 1 175 ? -34.417 0.939 25.206 1.00 90.38 175 ASP A O 1
ATOM 1327 N N . ASP A 1 176 ? -34.031 2.704 23.876 1.00 90.81 176 ASP A N 1
ATOM 1328 C CA . ASP A 1 176 ? -32.887 2.115 23.176 1.00 90.81 176 ASP A CA 1
ATOM 1329 C C . ASP A 1 176 ? -31.614 2.859 23.587 1.00 90.81 176 ASP A C 1
ATOM 1331 O O . ASP A 1 176 ? -31.517 4.074 23.426 1.00 90.81 176 ASP A O 1
ATOM 1335 N N . ILE A 1 177 ? -30.638 2.150 24.149 1.00 90.31 177 ILE A N 1
ATOM 1336 C CA . ILE A 1 177 ? -29.436 2.743 24.744 1.00 90.31 177 ILE A CA 1
ATOM 1337 C C . ILE A 1 177 ? -28.177 2.306 24.001 1.00 90.31 177 ILE A C 1
ATOM 1339 O O . ILE A 1 177 ? -27.985 1.118 23.763 1.00 90.31 177 ILE A O 1
ATOM 1343 N N . ALA A 1 178 ? -27.294 3.246 23.666 1.00 89.94 178 ALA A N 1
ATOM 1344 C CA . ALA A 1 178 ? -25.984 2.966 23.083 1.00 89.94 178 ALA A CA 1
ATOM 1345 C C . ALA A 1 178 ? -24.919 2.896 24.183 1.00 89.94 178 ALA A C 1
ATOM 1347 O O . ALA A 1 178 ? -24.643 3.891 24.856 1.00 89.94 178 ALA A O 1
ATOM 1348 N N . LEU A 1 179 ? -24.304 1.724 24.356 1.00 89.50 179 LEU A N 1
ATOM 1349 C CA . LEU A 1 179 ? -23.179 1.515 25.262 1.00 89.50 179 LEU A CA 1
ATOM 1350 C C . LEU A 1 179 ? -21.856 1.490 24.507 1.00 89.50 179 LEU A C 1
ATOM 1352 O O . LEU A 1 179 ? -21.658 0.711 23.575 1.00 89.50 179 LEU A O 1
ATOM 1356 N N . VAL A 1 180 ? -20.915 2.279 25.005 1.00 88.50 180 VAL A N 1
ATOM 1357 C CA . VAL A 1 180 ? -19.537 2.355 24.537 1.00 88.50 180 VAL A CA 1
ATOM 1358 C C . VAL A 1 180 ? -18.631 1.687 25.554 1.00 88.50 180 VAL A C 1
ATOM 1360 O O . VAL A 1 180 ? -18.677 2.010 26.737 1.00 88.50 180 VAL A O 1
ATOM 1363 N N . GLY A 1 181 ? -17.749 0.804 25.106 1.00 86.44 181 GLY A N 1
ATOM 1364 C CA . GLY A 1 181 ? -16.704 0.252 25.959 1.00 86.44 181 GLY A CA 1
ATOM 1365 C C . GLY A 1 181 ? -15.772 -0.668 25.192 1.00 86.44 181 GLY A C 1
ATOM 1366 O O . GLY A 1 181 ? -16.063 -1.088 24.075 1.00 86.44 181 GLY A O 1
ATOM 1367 N N . TYR A 1 182 ? -14.637 -1.010 25.791 1.00 84.50 182 TYR A N 1
ATOM 1368 C CA . TYR A 1 182 ? -13.766 -2.046 25.236 1.00 84.50 182 TYR A CA 1
ATOM 1369 C C . TYR A 1 182 ? -14.500 -3.401 25.183 1.00 84.50 182 TYR A C 1
ATOM 1371 O O . TYR A 1 182 ? -15.410 -3.630 25.984 1.00 84.50 182 TYR A O 1
ATOM 1379 N N . PRO A 1 183 ? -14.114 -4.333 24.295 1.00 81.94 183 PRO A N 1
ATOM 1380 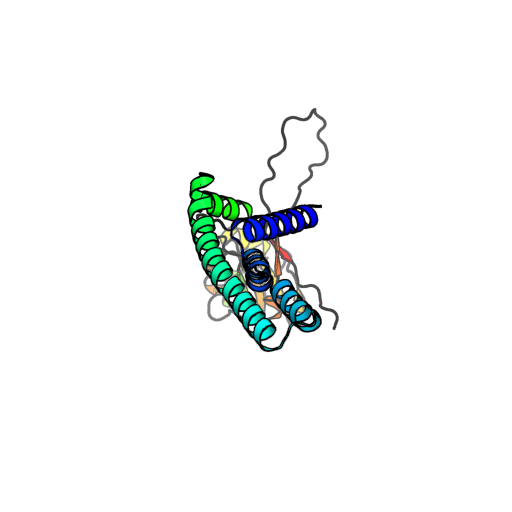C CA . PRO A 1 183 ? -14.734 -5.660 24.218 1.00 81.94 183 PRO A CA 1
ATOM 1381 C C . PRO A 1 183 ? -14.820 -6.379 25.577 1.00 81.94 183 PRO A C 1
ATOM 1383 O O . PRO A 1 183 ? -15.864 -6.932 25.920 1.00 81.94 183 PRO A O 1
ATOM 1386 N N . ASP A 1 184 ? -13.767 -6.278 26.393 1.00 82.25 184 ASP A N 1
ATOM 1387 C CA . ASP A 1 184 ? -13.721 -6.859 27.742 1.00 82.25 184 ASP A CA 1
ATOM 1388 C C . ASP A 1 184 ? -14.685 -6.170 28.723 1.00 82.25 184 ASP A C 1
ATOM 1390 O O . ASP A 1 184 ? -15.162 -6.789 29.670 1.00 82.25 184 ASP A O 1
ATOM 1394 N N . ALA A 1 185 ? -14.992 -4.886 28.510 1.00 85.38 185 ALA A N 1
ATOM 1395 C CA . ALA A 1 185 ? -15.977 -4.161 29.307 1.00 85.38 185 ALA A CA 1
ATOM 1396 C C . ALA A 1 185 ? -17.394 -4.643 28.991 1.00 85.38 185 ALA A C 1
ATOM 1398 O O . ALA A 1 185 ? -18.161 -4.945 29.904 1.00 85.38 185 ALA A O 1
ATOM 1399 N N . HIS A 1 186 ? -17.697 -4.835 27.703 1.00 84.56 186 HIS A N 1
ATOM 1400 C CA . HIS A 1 186 ? -18.966 -5.425 27.282 1.00 84.56 186 HIS A CA 1
ATOM 1401 C C . HIS A 1 186 ? -19.146 -6.830 27.853 1.00 84.56 186 HIS A C 1
ATOM 1403 O O . HIS A 1 186 ? -20.268 -7.189 28.199 1.00 84.56 186 HIS A O 1
ATOM 1409 N N . ALA A 1 187 ? -18.069 -7.621 27.972 1.00 82.88 187 ALA A N 1
ATOM 1410 C CA . ALA A 1 187 ? -18.063 -8.950 28.601 1.00 82.88 187 ALA A CA 1
ATOM 1411 C C . ALA A 1 187 ? -18.515 -8.954 30.068 1.00 82.88 187 ALA A C 1
ATOM 1413 O O . ALA A 1 187 ? -19.075 -9.952 30.513 1.00 82.88 187 ALA A O 1
ATOM 1414 N N . ARG A 1 188 ? -18.308 -7.845 30.788 1.00 85.00 188 ARG A N 1
ATOM 1415 C CA . ARG A 1 188 ? -18.666 -7.682 32.204 1.00 85.00 188 ARG A CA 1
ATOM 1416 C C . ARG A 1 188 ? -20.078 -7.139 32.437 1.00 85.00 188 ARG A C 1
ATOM 1418 O O . ARG A 1 188 ? -20.477 -7.026 33.590 1.00 85.00 188 ARG A O 1
ATOM 1425 N N . LEU A 1 189 ? -20.806 -6.766 31.382 1.00 84.38 189 LEU A N 1
ATOM 1426 C CA . LEU A 1 189 ? -22.189 -6.304 31.511 1.00 84.38 189 LEU A CA 1
ATOM 1427 C C . LEU A 1 189 ? -23.086 -7.406 32.075 1.00 84.38 189 LEU A C 1
ATOM 1429 O O . LEU A 1 189 ? -22.920 -8.586 31.756 1.00 84.38 189 LEU A O 1
ATOM 1433 N N . ASP A 1 190 ? -24.061 -6.989 32.878 1.00 82.44 190 ASP A N 1
ATOM 1434 C CA . ASP A 1 190 ? -25.063 -7.882 33.444 1.00 82.44 190 ASP A CA 1
ATOM 1435 C C . ASP A 1 190 ? -25.850 -8.600 32.320 1.00 82.44 190 ASP A C 1
ATOM 1437 O O . ASP A 1 190 ? -26.159 -7.982 31.290 1.00 82.44 190 ASP A O 1
ATOM 1441 N N . PRO A 1 191 ? -26.190 -9.895 32.470 1.00 80.44 191 PRO A N 1
ATOM 1442 C CA . PRO A 1 191 ? -26.960 -10.637 31.469 1.00 80.44 191 PRO A CA 1
ATOM 1443 C C . PRO A 1 191 ? -28.283 -9.973 31.056 1.00 80.44 191 PRO A C 1
ATOM 1445 O O . PRO A 1 191 ? -28.717 -10.149 29.915 1.00 80.44 191 PRO A O 1
ATOM 1448 N N . SER A 1 192 ? -28.892 -9.162 31.930 1.00 78.75 192 SER A N 1
ATOM 1449 C CA . SER A 1 192 ? -30.116 -8.395 31.646 1.00 78.75 192 SER A CA 1
ATOM 1450 C C . SER A 1 192 ? -30.001 -7.459 30.431 1.00 78.75 192 SER A C 1
ATOM 1452 O O . SER A 1 192 ? -31.012 -7.210 29.761 1.00 78.75 192 SER A O 1
ATOM 1454 N N . PHE A 1 193 ? -28.783 -7.005 30.096 1.00 76.94 193 PHE A N 1
ATOM 1455 C CA . PHE A 1 193 ? -28.486 -6.233 28.883 1.00 76.94 193 PHE A CA 1
ATOM 1456 C C . PHE A 1 193 ? -28.458 -7.109 27.619 1.00 76.94 193 PHE A C 1
ATOM 1458 O O . PHE A 1 193 ? -28.863 -6.665 26.550 1.00 76.94 193 PHE A O 1
ATOM 1465 N N . ARG A 1 194 ? -27.986 -8.359 27.721 1.00 68.31 194 ARG A N 1
ATOM 1466 C CA . ARG A 1 194 ? -27.634 -9.219 26.573 1.00 68.31 194 ARG A CA 1
ATOM 1467 C C . ARG A 1 194 ? -28.753 -10.131 26.085 1.00 68.31 194 ARG A C 1
ATOM 1469 O O . ARG A 1 194 ? -28.677 -10.611 24.958 1.00 68.31 194 ARG A O 1
ATOM 1476 N N . ASN A 1 195 ? -29.767 -10.389 26.908 1.00 68.56 195 ASN A N 1
ATOM 1477 C CA . ASN A 1 195 ? -30.844 -11.343 26.621 1.00 68.56 195 ASN A CA 1
ATOM 1478 C C . ASN A 1 195 ? -31.743 -10.903 25.441 1.00 68.56 195 ASN A C 1
ATOM 1480 O O . ASN A 1 195 ? -32.844 -10.396 25.641 1.00 68.56 195 ASN A O 1
ATOM 1484 N N . GLY A 1 196 ? -31.270 -11.080 24.200 1.00 56.84 196 GLY A N 1
ATOM 1485 C CA . GLY A 1 196 ? -32.048 -10.913 22.962 1.00 56.84 196 GLY A CA 1
ATOM 1486 C C . GLY A 1 196 ? -32.481 -9.479 22.639 1.00 56.84 196 GLY A C 1
ATOM 1487 O O . GLY A 1 196 ? -33.403 -9.283 21.853 1.00 56.84 196 GLY A O 1
ATOM 1488 N N . LYS A 1 197 ? -31.851 -8.481 23.263 1.00 71.19 197 LYS A N 1
ATOM 1489 C CA . LYS A 1 197 ? -32.241 -7.066 23.173 1.00 71.19 197 LYS A CA 1
ATOM 1490 C C . LYS A 1 197 ? -31.207 -6.192 22.471 1.00 71.19 197 LYS A C 1
ATOM 1492 O O . LYS A 1 197 ? -31.368 -4.980 22.479 1.00 71.19 197 LYS A O 1
ATOM 1497 N N . GLU A 1 198 ? -30.150 -6.760 21.893 1.00 80.56 198 GLU A N 1
ATOM 1498 C CA . GLU A 1 198 ? -29.215 -5.973 21.082 1.00 80.56 198 GLU A CA 1
ATOM 1499 C C . GLU A 1 198 ? -29.951 -5.473 19.826 1.00 80.56 198 GLU A C 1
ATOM 1501 O O . GLU A 1 198 ? -30.551 -6.259 19.091 1.00 80.56 198 GLU A O 1
ATOM 1506 N N . VAL A 1 199 ? -29.972 -4.155 19.627 1.00 82.75 199 VAL A N 1
ATOM 1507 C CA . VAL A 1 199 ? -30.673 -3.493 18.522 1.00 82.75 199 VAL A CA 1
ATOM 1508 C C . VAL A 1 199 ? -29.643 -2.918 17.563 1.00 82.75 199 VAL A C 1
ATOM 1510 O O . VAL A 1 199 ? -28.693 -2.257 17.972 1.00 82.75 199 VAL A O 1
ATOM 1513 N N . PHE A 1 200 ? -29.859 -3.119 16.267 1.00 75.00 200 PHE A N 1
ATOM 1514 C CA . PHE A 1 200 ? -29.068 -2.487 15.215 1.00 75.00 200 PHE A CA 1
ATOM 1515 C C . PHE A 1 200 ? -29.743 -1.188 14.762 1.00 75.00 200 PHE A C 1
ATOM 1517 O O . PHE A 1 200 ? -30.403 -1.144 13.727 1.00 75.00 200 PHE A O 1
ATOM 1524 N N . ASP A 1 201 ? -29.617 -0.135 15.569 1.00 75.12 201 ASP A N 1
ATOM 1525 C CA . ASP A 1 201 ? -30.126 1.203 15.246 1.00 75.12 201 ASP A CA 1
ATOM 1526 C C . ASP A 1 201 ? -28.984 2.071 14.704 1.00 75.12 201 ASP A C 1
ATOM 1528 O O . ASP A 1 201 ? -28.014 2.351 15.409 1.00 75.12 201 ASP A O 1
ATOM 1532 N N . ARG A 1 202 ? -29.096 2.496 13.440 1.00 75.94 202 ARG A N 1
ATOM 1533 C CA . ARG A 1 202 ? -28.051 3.268 12.759 1.00 75.94 202 ARG A CA 1
ATOM 1534 C C . ARG A 1 202 ? -27.708 4.553 13.505 1.00 75.94 202 ARG A C 1
ATOM 1536 O O . ARG A 1 202 ? -26.529 4.851 13.631 1.00 75.94 202 ARG A O 1
ATOM 1543 N N . ASP A 1 203 ? -28.687 5.296 14.015 1.00 75.44 203 ASP A N 1
ATOM 1544 C CA . ASP A 1 203 ? -28.393 6.595 14.626 1.00 75.44 203 ASP A CA 1
ATOM 1545 C C . ASP A 1 203 ? -27.776 6.427 16.020 1.00 75.44 203 ASP A C 1
ATOM 1547 O O . ASP A 1 203 ? -27.019 7.285 16.456 1.00 75.44 203 ASP A O 1
ATOM 1551 N N . LEU A 1 204 ? -28.044 5.314 16.712 1.00 75.44 204 LEU A N 1
ATOM 1552 C CA . LEU A 1 204 ? -27.363 4.963 17.966 1.00 75.44 204 LEU A CA 1
ATOM 1553 C C . LEU A 1 204 ? -25.941 4.422 17.746 1.00 75.44 204 LEU A C 1
ATOM 1555 O O . LEU A 1 204 ? -25.117 4.485 18.657 1.00 75.44 204 LEU A O 1
ATOM 1559 N N . LEU A 1 205 ? -25.653 3.884 16.559 1.00 76.19 205 LEU A N 1
ATOM 1560 C CA . LEU A 1 205 ? -24.381 3.234 16.231 1.00 76.19 205 LEU A CA 1
ATOM 1561 C C . LEU A 1 205 ? -23.443 4.098 15.367 1.00 76.19 205 LEU A C 1
ATOM 1563 O O . LEU A 1 205 ? -22.245 3.816 15.328 1.00 76.19 205 LEU A O 1
ATOM 1567 N N . ASP A 1 206 ? -23.944 5.138 14.692 1.00 74.25 206 ASP A N 1
ATOM 1568 C CA . ASP A 1 206 ? -23.154 6.044 13.843 1.00 74.25 206 ASP A CA 1
ATOM 1569 C C . ASP A 1 206 ? -22.358 7.046 14.692 1.00 74.25 206 ASP A C 1
ATOM 1571 O O . ASP A 1 206 ? -22.698 8.225 14.814 1.00 74.25 206 ASP A O 1
ATOM 1575 N N . MET A 1 20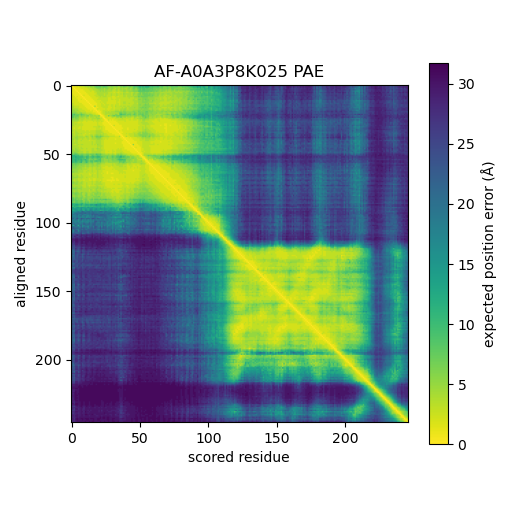7 ? -21.278 6.562 15.308 1.00 66.81 207 MET A N 1
ATOM 1576 C CA . MET A 1 207 ? -20.280 7.411 15.954 1.00 66.81 207 MET A CA 1
ATOM 1577 C C . MET A 1 207 ? -18.910 7.244 15.317 1.00 66.81 207 MET A C 1
ATOM 1579 O O . MET A 1 207 ? -18.477 6.140 14.975 1.00 66.81 207 MET A O 1
ATOM 1583 N N . ARG A 1 208 ? -18.172 8.354 15.247 1.00 61.09 208 ARG A N 1
ATOM 1584 C CA . ARG A 1 208 ? -16.779 8.356 14.818 1.00 61.09 208 ARG A CA 1
ATOM 1585 C C . ARG A 1 208 ? -15.865 8.390 16.037 1.00 61.09 208 ARG A C 1
ATOM 1587 O O . ARG A 1 208 ? -15.981 9.261 16.898 1.00 61.09 208 ARG A O 1
ATOM 1594 N N . ILE A 1 209 ? -14.922 7.455 16.081 1.00 61.72 209 ILE A N 1
ATOM 1595 C CA . ILE A 1 209 ? -13.802 7.504 17.021 1.00 61.72 209 ILE A CA 1
ATOM 1596 C C . ILE A 1 209 ? -12.830 8.575 16.527 1.00 61.72 209 ILE A C 1
ATOM 1598 O O . ILE A 1 209 ? -12.339 8.486 15.401 1.00 61.72 209 ILE A O 1
ATOM 1602 N N . VAL A 1 210 ? -12.566 9.579 17.363 1.00 55.34 210 VAL A N 1
ATOM 1603 C CA . VAL A 1 210 ? -11.597 10.643 17.090 1.00 55.34 210 VAL A CA 1
ATOM 1604 C C . VAL A 1 210 ? -10.552 10.646 18.204 1.00 55.34 210 VAL A C 1
ATOM 1606 O O . VAL A 1 210 ? -10.866 10.565 19.392 1.00 55.34 210 VAL A O 1
ATOM 1609 N N . THR A 1 211 ? -9.280 10.700 17.831 1.00 54.22 211 THR A N 1
ATOM 1610 C CA . THR A 1 211 ? -8.191 10.830 18.802 1.00 54.22 211 THR A CA 1
ATOM 1611 C C . THR A 1 211 ? -7.871 12.307 18.946 1.00 54.22 211 THR A C 1
ATOM 1613 O O . THR A 1 211 ? -7.407 12.919 17.990 1.00 54.22 211 THR A O 1
ATOM 1616 N N . GLU A 1 212 ? -8.111 12.863 20.130 1.00 50.69 212 GLU A N 1
ATOM 1617 C CA . GLU A 1 212 ? -7.794 14.256 20.448 1.00 50.69 212 GLU A CA 1
ATOM 1618 C C . GLU A 1 212 ? -6.685 14.301 21.504 1.00 50.69 212 GLU A C 1
ATOM 1620 O O . GLU A 1 212 ? -6.664 13.515 22.460 1.00 50.69 212 GLU A O 1
ATOM 1625 N N . GLU A 1 213 ? -5.745 15.227 21.336 1.00 42.25 213 GLU A N 1
ATOM 1626 C CA . GLU A 1 213 ? -4.693 15.478 22.315 1.00 42.25 213 GLU A CA 1
ATOM 1627 C C . GLU A 1 213 ? -5.182 16.524 23.321 1.00 42.25 213 GLU A C 1
ATOM 1629 O O . GLU A 1 213 ? -5.354 17.699 22.998 1.00 42.25 213 GLU A O 1
ATOM 1634 N N . ILE A 1 214 ? -5.423 16.102 24.564 1.00 57.84 214 ILE A N 1
ATOM 1635 C CA . ILE A 1 214 ? -5.792 17.031 25.633 1.00 57.84 214 ILE A CA 1
ATOM 1636 C C . ILE A 1 214 ? -4.530 17.519 26.330 1.00 57.84 214 ILE A C 1
ATOM 1638 O O . ILE A 1 214 ? -3.913 16.793 27.108 1.00 57.84 214 ILE A O 1
ATOM 1642 N N . VAL A 1 215 ? -4.208 18.794 26.130 1.00 56.78 215 VAL A N 1
ATOM 1643 C CA . VAL A 1 215 ? -3.167 19.480 26.896 1.00 56.78 215 VAL A CA 1
ATOM 1644 C C . VAL A 1 215 ? -3.802 20.118 28.129 1.00 56.78 215 VAL A C 1
ATOM 1646 O O . VAL A 1 215 ? -4.423 21.180 28.062 1.00 56.78 215 VAL A O 1
ATOM 1649 N N . VAL A 1 216 ? -3.639 19.480 29.289 1.00 59.12 216 VAL A N 1
ATOM 1650 C CA . VAL A 1 216 ? -4.081 20.055 30.565 1.00 59.12 216 VAL A CA 1
ATOM 1651 C C . VAL A 1 216 ? -3.066 21.103 31.020 1.00 59.12 216 VAL A C 1
ATOM 1653 O O . VAL A 1 216 ? -2.046 20.791 31.632 1.00 59.12 216 VAL A O 1
ATOM 1656 N N . LYS A 1 217 ? -3.344 22.377 30.739 1.00 38.53 217 LYS A N 1
ATOM 1657 C CA . LYS A 1 217 ? -2.557 23.499 31.264 1.00 38.53 217 LYS A CA 1
ATOM 1658 C C . LYS A 1 217 ? -3.061 23.845 32.670 1.00 38.53 217 LYS A C 1
ATOM 1660 O O . LYS A 1 217 ? -4.154 24.383 32.817 1.00 38.53 217 LYS A O 1
ATOM 1665 N N . LYS A 1 218 ? -2.280 23.551 33.716 1.00 47.34 218 LYS A N 1
ATOM 1666 C CA . LYS A 1 218 ? -2.543 24.086 35.067 1.00 47.34 218 LYS A CA 1
ATOM 1667 C C . LYS A 1 218 ? -2.333 25.611 35.060 1.00 47.34 218 LYS A C 1
ATOM 1669 O O . LYS A 1 218 ? -1.234 26.044 34.708 1.00 47.34 218 LYS A O 1
ATOM 1674 N N . PRO A 1 219 ? -3.308 26.438 35.475 1.00 46.53 219 PRO A N 1
ATOM 1675 C CA . PRO A 1 219 ? -3.059 27.851 35.730 1.00 46.53 219 PRO A CA 1
ATOM 1676 C C . PRO A 1 219 ? -2.294 28.024 37.058 1.00 46.53 219 PRO A C 1
ATOM 1678 O O . PRO A 1 219 ? -2.784 27.632 38.109 1.00 46.53 219 PRO A O 1
ATOM 1681 N N . GLN A 1 220 ? -1.088 28.595 36.958 1.00 42.88 220 GLN A N 1
ATOM 1682 C CA . GLN A 1 220 ? -0.260 29.258 37.985 1.00 42.88 220 GLN A CA 1
ATOM 1683 C C . GLN A 1 220 ? -0.024 28.575 39.353 1.00 42.88 220 GLN A C 1
ATOM 1685 O O . GLN A 1 220 ? -0.789 28.737 40.297 1.00 42.88 220 GLN A O 1
ATOM 1690 N N . CYS A 1 221 ? 1.187 28.034 39.529 1.00 31.89 221 CYS A N 1
ATOM 1691 C CA . CYS A 1 221 ? 1.965 28.262 40.753 1.00 31.89 221 CYS A CA 1
ATOM 1692 C C . CYS A 1 221 ? 3.329 28.834 40.342 1.00 31.89 221 CYS A C 1
ATOM 1694 O O . CYS A 1 221 ? 4.058 28.203 39.579 1.00 31.89 221 CYS A O 1
ATOM 1696 N N . GLY A 1 222 ? 3.642 30.053 40.791 1.00 40.16 222 GLY A N 1
ATOM 1697 C CA . GLY A 1 222 ? 4.910 30.726 40.516 1.00 40.16 222 GLY A CA 1
ATOM 1698 C C . GLY A 1 222 ? 6.090 30.025 41.194 1.00 40.16 222 GLY A C 1
ATOM 1699 O O . GLY A 1 222 ? 6.099 29.853 42.408 1.00 40.16 222 GLY A O 1
ATOM 1700 N N . GLY A 1 223 ? 7.084 29.637 40.397 1.00 36.19 223 GLY A N 1
ATOM 1701 C CA . GLY A 1 223 ? 8.363 29.071 40.828 1.00 36.19 223 GLY A CA 1
ATOM 1702 C C . GLY A 1 223 ? 9.212 28.684 39.605 1.00 36.19 223 GLY A C 1
ATOM 1703 O O . GLY A 1 223 ? 8.633 28.345 38.571 1.00 36.19 223 GLY A O 1
ATOM 1704 N N . PRO A 1 224 ? 10.555 28.793 39.658 1.00 38.06 224 PRO A N 1
ATOM 1705 C CA . PRO A 1 224 ? 11.422 28.667 38.483 1.00 38.06 224 PRO A CA 1
ATOM 1706 C C . PRO A 1 224 ? 11.379 27.261 37.849 1.00 38.06 224 PRO A C 1
ATOM 1708 O O . PRO A 1 224 ? 11.102 26.274 38.537 1.00 38.06 224 PRO A O 1
ATOM 1711 N N . PRO A 1 225 ? 11.642 27.152 36.531 1.00 36.16 225 PRO A N 1
ATOM 1712 C CA . PRO A 1 225 ? 11.315 25.968 35.746 1.00 36.16 225 PRO A CA 1
ATOM 1713 C C . PRO A 1 225 ? 12.219 24.794 36.127 1.00 36.16 225 PRO A C 1
ATOM 1715 O O . PRO A 1 225 ? 13.417 24.800 35.854 1.00 36.16 225 PRO A O 1
ATOM 1718 N N . SER A 1 226 ? 11.637 23.755 36.723 1.00 35.19 226 SER A N 1
ATOM 1719 C CA . SER A 1 226 ? 12.297 22.464 36.909 1.00 35.19 226 SER A CA 1
ATOM 1720 C C . SER A 1 226 ? 11.544 21.382 36.132 1.00 35.19 226 SER A C 1
ATOM 1722 O O . SER A 1 226 ? 10.468 20.948 36.521 1.00 35.19 226 SER A O 1
ATOM 1724 N N . ARG A 1 227 ? 12.191 20.960 35.037 1.00 34.06 227 ARG A N 1
ATOM 1725 C CA . ARG A 1 227 ? 11.909 19.818 34.146 1.00 34.06 227 ARG A CA 1
ATOM 1726 C C . ARG A 1 227 ? 10.611 19.870 33.312 1.00 34.06 227 ARG A C 1
ATOM 1728 O O . ARG A 1 227 ? 9.563 20.272 33.807 1.00 34.06 227 ARG A O 1
ATOM 1735 N N . PRO A 1 228 ? 10.668 19.449 32.032 1.00 33.03 228 PRO A N 1
ATOM 1736 C CA . PRO A 1 228 ? 9.474 19.305 31.211 1.00 33.03 228 PRO A CA 1
ATOM 1737 C C . PRO A 1 228 ? 8.559 18.248 31.836 1.00 33.03 228 PRO A C 1
ATOM 1739 O O . PRO A 1 228 ? 8.987 17.130 32.117 1.00 33.03 228 PRO A O 1
ATOM 1742 N N . ALA A 1 229 ? 7.310 18.639 32.083 1.00 35.81 229 ALA A N 1
ATOM 1743 C CA . ALA A 1 229 ? 6.254 17.732 32.492 1.00 35.81 229 ALA A CA 1
ATOM 1744 C C . ALA A 1 229 ? 6.042 16.694 31.384 1.00 35.81 229 ALA A C 1
ATOM 1746 O O . ALA A 1 229 ? 5.826 17.037 30.223 1.00 35.81 229 ALA A O 1
ATOM 1747 N N . GLU A 1 230 ? 6.143 15.430 31.764 1.00 32.34 230 GLU A N 1
ATOM 1748 C CA . GLU A 1 230 ? 5.887 14.277 30.917 1.00 32.34 230 GLU A CA 1
ATOM 1749 C C . GLU A 1 230 ? 4.420 14.319 30.462 1.00 32.34 230 GLU A C 1
ATOM 1751 O O . GLU A 1 230 ? 3.496 14.303 31.279 1.00 32.34 230 GLU A O 1
ATOM 1756 N N . ALA A 1 231 ? 4.207 14.469 29.154 1.00 32.16 231 ALA A N 1
ATOM 1757 C CA . ALA A 1 231 ? 2.888 14.471 28.540 1.00 32.16 231 ALA A CA 1
ATOM 1758 C C . ALA A 1 231 ? 2.317 13.044 28.581 1.00 32.16 231 ALA A C 1
ATOM 1760 O O . ALA A 1 231 ? 2.614 12.216 27.721 1.00 32.16 231 ALA A O 1
ATOM 1761 N N . ASP A 1 232 ? 1.523 12.735 29.607 1.00 33.06 232 ASP A N 1
ATOM 1762 C CA . ASP A 1 232 ? 0.852 11.441 29.718 1.00 33.06 232 ASP A CA 1
ATOM 1763 C C . ASP A 1 232 ? -0.477 11.436 28.937 1.00 33.06 232 ASP A C 1
ATOM 1765 O O . ASP A 1 232 ? -1.488 11.991 29.364 1.00 33.06 232 ASP A O 1
ATOM 1769 N N . ARG A 1 233 ? -0.417 10.743 27.793 1.00 35.91 233 ARG A N 1
ATOM 1770 C CA . ARG A 1 233 ? -1.464 9.990 27.072 1.00 35.91 233 ARG A CA 1
ATOM 1771 C C . ARG A 1 233 ? -2.677 10.738 26.505 1.00 35.91 233 ARG A C 1
ATOM 1773 O O . ARG A 1 233 ? -3.655 11.049 27.182 1.00 35.91 233 ARG A O 1
ATOM 1780 N N . SER A 1 234 ? -2.664 10.796 25.174 1.00 32.00 234 SER A N 1
ATOM 1781 C CA . SER A 1 234 ? -3.822 10.817 24.278 1.00 32.00 234 SER A CA 1
ATOM 1782 C C . SER A 1 234 ? -4.984 9.957 24.799 1.00 32.00 234 SER A C 1
ATOM 1784 O O . SER A 1 234 ? -4.837 8.764 25.078 1.00 32.00 234 SER A O 1
ATOM 1786 N N . ARG A 1 235 ? -6.166 10.569 24.924 1.00 43.47 235 ARG A N 1
ATOM 1787 C CA . ARG A 1 235 ? -7.426 9.881 25.234 1.00 43.47 235 ARG A CA 1
ATOM 1788 C C . ARG A 1 235 ? -8.261 9.816 23.957 1.00 43.47 235 ARG A C 1
ATOM 1790 O O . ARG A 1 235 ? -8.425 10.818 23.273 1.00 43.47 235 ARG A O 1
ATOM 1797 N N . LEU A 1 236 ? -8.780 8.633 23.632 1.00 40.19 236 LEU A N 1
ATOM 1798 C CA . LEU A 1 236 ? -9.779 8.490 22.572 1.00 40.19 236 LEU A CA 1
ATOM 1799 C C . LEU A 1 236 ? -11.075 9.172 23.023 1.00 40.19 236 LEU A C 1
ATOM 1801 O O . LEU A 1 236 ? -11.583 8.859 24.101 1.00 40.19 236 LEU A O 1
ATOM 1805 N N . PHE A 1 237 ? -11.619 10.046 22.181 1.00 49.12 237 PHE A N 1
ATOM 1806 C CA . PHE A 1 237 ? -12.939 10.635 22.363 1.00 49.12 237 PHE A CA 1
ATOM 1807 C C . PHE A 1 237 ? -13.874 10.159 21.253 1.00 49.12 237 PHE A C 1
ATOM 1809 O O . PHE A 1 237 ? -13.478 9.933 20.110 1.00 49.12 237 PHE A O 1
ATOM 1816 N N . LEU A 1 238 ? -15.142 9.975 21.594 1.00 48.56 238 LEU A N 1
ATOM 1817 C CA . LEU A 1 238 ? -16.189 9.780 20.601 1.00 48.56 238 LEU A CA 1
ATOM 1818 C C . LEU A 1 238 ? -16.818 11.134 20.329 1.00 48.56 238 LEU A C 1
ATOM 1820 O O . LEU A 1 238 ? -17.208 11.827 21.269 1.00 48.56 238 LEU A O 1
ATOM 1824 N N . LYS A 1 239 ? -16.892 11.511 19.054 1.00 47.69 239 LYS A N 1
ATOM 1825 C CA . LYS A 1 239 ? -17.580 12.728 18.631 1.00 47.69 239 LYS A CA 1
ATOM 1826 C C . LYS A 1 239 ? -18.755 12.341 17.727 1.00 47.69 239 LYS A C 1
ATOM 1828 O O . LYS A 1 239 ? -18.574 11.476 16.861 1.00 47.69 239 LYS A O 1
ATOM 1833 N N . PRO A 1 240 ? -19.942 12.951 17.904 1.00 47.47 240 PRO A N 1
ATOM 1834 C CA . PRO A 1 240 ? -21.032 12.788 16.952 1.00 47.47 240 PRO A CA 1
ATOM 1835 C C . PRO A 1 240 ? -20.574 13.218 15.556 1.00 47.47 240 PRO A C 1
ATOM 1837 O O . PRO A 1 240 ? -19.757 14.130 15.405 1.00 47.47 240 PRO A O 1
ATOM 1840 N N . ARG A 1 241 ? -21.080 12.528 14.534 1.00 45.75 241 ARG A N 1
ATOM 1841 C CA . ARG A 1 241 ? -20.829 12.878 13.138 1.00 45.75 241 ARG A CA 1
ATOM 1842 C C . ARG A 1 241 ? -21.502 14.218 12.840 1.00 45.75 241 ARG A C 1
ATOM 1844 O O . ARG A 1 241 ? -22.688 14.374 13.120 1.00 45.75 241 ARG A O 1
ATOM 1851 N N . ASP A 1 242 ? -20.747 15.169 12.295 1.00 44.66 242 ASP A N 1
ATOM 1852 C CA . ASP A 1 242 ? -21.324 16.434 11.840 1.00 44.66 242 ASP A CA 1
ATOM 1853 C C . ASP A 1 242 ? -22.378 16.139 10.755 1.00 44.66 242 ASP A C 1
ATOM 1855 O O . ASP A 1 242 ? -22.135 15.277 9.898 1.00 44.66 242 ASP A O 1
ATOM 1859 N N . PRO A 1 243 ? -23.549 16.804 10.784 1.00 37.12 243 PRO A N 1
ATOM 1860 C CA . PRO A 1 243 ? -24.542 16.653 9.734 1.00 37.12 243 PRO A CA 1
ATOM 1861 C C . PRO A 1 243 ? -23.904 17.075 8.412 1.00 37.12 243 PRO A C 1
ATOM 1863 O O . PRO A 1 243 ? -23.402 18.190 8.268 1.00 37.12 243 PRO A O 1
ATOM 1866 N N . GLN A 1 244 ? -23.870 16.145 7.464 1.00 33.44 244 GLN A N 1
ATOM 1867 C CA . GLN A 1 244 ? -23.373 16.425 6.131 1.00 33.44 244 GLN A CA 1
ATOM 1868 C C . GLN A 1 244 ? -24.397 17.341 5.445 1.00 33.44 244 GLN A C 1
ATOM 1870 O O . GLN A 1 244 ? -25.580 17.007 5.477 1.00 33.44 244 GLN A O 1
ATOM 1875 N N . PRO A 1 245 ? -23.996 18.501 4.898 1.00 42.38 245 PRO A N 1
ATOM 1876 C CA . PRO A 1 245 ? -24.908 19.292 4.087 1.00 42.38 245 PRO A CA 1
ATOM 1877 C C . PRO A 1 245 ? -25.275 18.479 2.839 1.00 42.38 245 PRO A C 1
ATOM 1879 O O . PRO A 1 245 ? -24.382 17.912 2.201 1.00 42.38 245 PRO A O 1
ATOM 1882 N N . ASP A 1 246 ? -26.580 18.389 2.577 1.00 46.25 246 ASP A N 1
ATOM 1883 C CA . ASP A 1 246 ? -27.177 17.744 1.399 1.00 46.25 246 ASP A CA 1
ATOM 1884 C C . ASP A 1 246 ? -26.683 18.356 0.076 1.00 46.25 246 ASP A C 1
ATOM 1886 O O . ASP A 1 246 ? -26.470 19.594 0.026 1.00 46.25 246 ASP A O 1
#

Sequence (246 aa):
MLALVMVGSAMLLALGLGKLFGWDIGLTAGMLAGAMTSTPVLVGAGDTLRHFGLPADQLALSLDHLSLGYALTYLVGLVSLIVGARYMPKLQHQDLQTSAQQIARERGLDTDSKRKVYLPVIRAYRVGPELVAWADGKNLRELGIYRQTGCYIERIRRNGILANPDGDAVLQKGDDIALVGYPDAHARLDPSFRNGKEVFDRDLLDMRIVTEEIVVKKPQCGGPPSRPAEADRSRLFLKPRDPQPD

Radius of gyration: 35.74 Å; Cα contacts (8 Å, |Δi|>4): 286; chains: 1; bounding box: 77×42×89 Å

Foldseek 3Di:
DVVCVVVVVLVCVLVVVCVVVVHDPLLSQLLSCQLVVHPVSLVVSLVVLVVVPDDPVVNVVSNVSNPVSNVVNNVVNVVCVVVCVVCVCVVVVHDPVVVVCVVCVVVVNHPPPPVPPQAKAKWKFAQAPLNLVVCVQAFQLVVPLCVQQVKDFQWKQDPNDIDGDDRRDTDDHGIITMIIGGPRSVVRDDCSRVPVGTDDDCQSRPKDWDWDQDDDDDPDDDDDDDDDDDRPDTDIDIDHDDPDDD

InterPro domains:
  IPR006037 Regulator of K+ conductance, C-terminal [PF02080] (134-189)
  IPR006037 Regulator of K+ conductance, C-terminal [PS51202] (109-195)
  IPR006512 YidE/YbjL duplication [PF06826] (1-88)
  IPR036721 Regulator of K+ conductance, C-terminal domain superfamily [G3DSA:3.30.70.1450] (130-193)
  IPR036721 Regulator of K+ conductance, C-terminal domain superfamily [SSF116726] (134-189)
  IPR050144 AAE Transporter [PTHR30445] (1-220)

pLDDT: mean 76.91, std 17.88, range [31.89, 94.44]

Secondary structure (DSSP, 8-state):
-HHHHHHHHHHHHHHHHHHHHT--HHHHHHHHHHHTT-HHHHHHHHHHHHHTT--HHHHHHHHHHHHHHHHHHHHHHHHHHHHHHHHHHHHTT--HHHHHHHHHHHTT--TT-----PPPEEEEEE--HHHHHHHTT-BHHHHTHHHHHS-EEEEEEETTEEE---TT-B--TT-EEEEEE-HHHHHTS-HHHHSS-EE--HHHH-EEEEEE--------------S-------EEEEEEPPPPP-

Mean predicted aligned error: 17.51 Å

Nearest PDB structures (foldseek):
  7b5u-assembly1_A  TM=7.075E-01  e=2.228E-04  Streptococcus agalactiae
  3jxo-assembly1_B  TM=8.123E-01  e=1.042E-03  Thermotoga sp. RQ2
  7b5y-assembly1_D  TM=3.603E-01  e=1.080E-05  Streptococcus agalactiae
  7wjg-assembly1_B-2  TM=3.484E-01  e=1.843E-05  Streptococcus mutans UA159
  4gvl-assembly1_A  TM=7.775E-01  e=1.337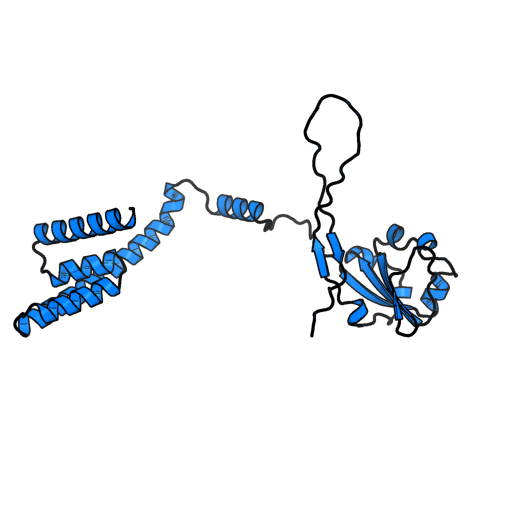E-02  Geobacter sulfurreducens PCA

Organism: Raoultella terrigena (NCBI:txid577)

Solvent-accessible surface area (backbone atoms only — not comparable to full-atom values): 14178 Å² total; per-residue (Å²): 108,70,67,60,51,50,53,52,52,51,50,51,50,34,53,51,50,23,65,73,73,68,50,54,72,28,30,33,46,9,31,45,16,17,66,65,70,34,66,69,49,42,53,50,51,54,51,50,54,69,71,66,72,57,59,71,73,59,40,54,52,33,52,49,33,20,53,52,22,22,54,53,30,34,54,54,45,51,52,50,48,54,51,45,66,66,47,45,42,67,73,68,72,48,55,66,66,60,51,51,51,48,52,25,50,78,68,72,62,52,82,82,51,81,66,73,78,66,64,67,43,73,49,30,28,46,34,42,68,62,36,38,60,72,46,65,84,41,26,49,58,77,65,32,50,44,83,77,28,52,28,41,70,60,36,36,31,50,95,85,45,76,43,70,65,59,52,80,40,62,81,49,73,70,26,38,34,17,34,38,20,36,68,72,17,61,70,57,51,62,64,62,58,63,73,86,25,68,44,95,48,65,84,68,60,62,63,43,84,41,82,47,80,79,81,85,76,80,85,82,81,92,72,82,93,75,76,85,78,81,85,80,72,75,49,82,40,79,43,78,65,76,84,74,85,130